Protein AF-A0A956AIB6-F1 (afdb_monomer_lite)

Foldseek 3Di:
DDDDDDDDDDDPPDDDDPPQLDPDRPPDPPLPDFADDDPVLLLLLLLLLLLLDDDPVQFDDPCLSVQLSRVLRSVLVPDDPVVSVVLSVLSVCLQCQCVVVVVDPHGSSPDDSPSSNVSLVCQCPDPDPVSVVSSPPSSCSSVVSSCSDVRSCVVVVNDCSVVVVLVVVQVVCVVVVHDDDPVSDPDDPPPPPPD

pLDDT: mean 79.38, std 19.27, range [35.59, 96.81]

Structure (mmCIF, N/CA/C/O backbone):
data_AF-A0A956AIB6-F1
#
_entry.id   AF-A0A956AIB6-F1
#
loop_
_atom_site.group_PDB
_atom_site.id
_atom_site.type_symbol
_atom_site.label_atom_id
_atom_site.label_alt_id
_atom_site.label_comp_id
_atom_site.label_asym_id
_atom_site.label_entity_id
_atom_site.label_seq_id
_atom_site.pdbx_PDB_ins_code
_atom_site.Cartn_x
_atom_site.Cartn_y
_atom_site.Cartn_z
_atom_site.occupancy
_atom_site.B_iso_or_equiv
_atom_site.auth_seq_id
_atom_site.auth_comp_id
_atom_site.auth_asym_id
_atom_site.auth_atom_id
_atom_site.pdbx_PDB_model_num
ATOM 1 N N . MET A 1 1 ? 15.543 -11.849 -46.789 1.00 35.59 1 MET A N 1
ATOM 2 C CA . MET A 1 1 ? 15.195 -13.229 -46.397 1.00 35.59 1 MET A CA 1
ATOM 3 C C . MET A 1 1 ? 16.164 -13.613 -45.302 1.00 35.59 1 MET A C 1
ATOM 5 O O . MET A 1 1 ? 17.308 -13.913 -45.606 1.00 35.59 1 MET A O 1
ATOM 9 N N . THR A 1 2 ? 15.755 -13.455 -44.048 1.00 39.91 2 THR A N 1
ATOM 10 C CA . THR A 1 2 ? 16.567 -13.814 -42.881 1.00 39.91 2 THR A CA 1
ATOM 11 C C . THR A 1 2 ? 15.885 -15.006 -42.239 1.00 39.91 2 THR A C 1
ATOM 13 O O . THR A 1 2 ? 14.704 -14.934 -41.905 1.00 39.91 2 THR A O 1
ATOM 16 N N . ASP A 1 3 ? 16.623 -16.105 -42.186 1.00 41.31 3 ASP A N 1
ATOM 17 C CA . ASP A 1 3 ? 16.206 -17.409 -41.693 1.00 41.31 3 ASP A CA 1
ATOM 18 C C . ASP A 1 3 ? 15.887 -17.291 -40.194 1.00 41.31 3 ASP A C 1
ATOM 20 O O . ASP A 1 3 ? 16.774 -17.045 -39.374 1.00 41.31 3 ASP A O 1
ATOM 24 N N . ALA A 1 4 ? 14.603 -17.344 -39.837 1.00 41.72 4 ALA A N 1
ATOM 25 C CA . ALA A 1 4 ? 14.167 -17.317 -38.449 1.00 41.72 4 ALA A CA 1
ATOM 26 C C . ALA A 1 4 ? 14.175 -18.754 -37.925 1.00 41.72 4 ALA A C 1
ATOM 28 O O . ALA A 1 4 ? 13.222 -19.503 -38.135 1.00 41.72 4 ALA A O 1
ATOM 29 N N . THR A 1 5 ? 15.263 -19.143 -37.261 1.00 39.41 5 THR A N 1
ATOM 30 C CA . THR A 1 5 ? 15.351 -20.429 -36.564 1.00 39.41 5 THR A CA 1
ATOM 31 C C . THR A 1 5 ? 14.163 -20.562 -35.598 1.00 39.41 5 THR A C 1
ATOM 33 O O . THR A 1 5 ? 14.005 -19.701 -34.726 1.00 39.41 5 THR A O 1
ATOM 36 N N . PRO A 1 6 ? 13.316 -21.603 -35.720 1.00 41.47 6 PRO A N 1
ATOM 37 C CA . PRO A 1 6 ? 12.210 -21.812 -34.797 1.00 41.47 6 PRO A CA 1
ATOM 38 C C . PRO A 1 6 ? 12.762 -22.042 -33.391 1.00 41.47 6 PRO A C 1
ATOM 40 O O . PRO A 1 6 ? 13.630 -22.893 -33.186 1.00 41.47 6 PRO A O 1
ATOM 43 N N . LEU A 1 7 ? 12.271 -21.271 -32.423 1.00 45.00 7 LEU A N 1
ATOM 44 C CA . LEU A 1 7 ? 12.659 -21.450 -31.029 1.00 45.00 7 LEU A CA 1
ATOM 45 C C . LEU A 1 7 ? 12.103 -22.778 -30.491 1.00 45.00 7 LEU A C 1
ATOM 47 O O . LEU A 1 7 ? 10.993 -23.173 -30.864 1.00 45.00 7 LEU A O 1
ATOM 51 N N . PRO A 1 8 ? 12.853 -23.469 -29.616 1.00 42.94 8 PRO A N 1
ATOM 52 C CA . PRO A 1 8 ? 12.412 -24.728 -29.035 1.00 42.94 8 PRO A CA 1
ATOM 53 C C . PRO A 1 8 ? 11.128 -24.554 -28.200 1.00 42.94 8 PRO A C 1
ATOM 55 O O . PRO A 1 8 ? 10.880 -23.470 -27.657 1.00 42.94 8 PRO A O 1
ATOM 58 N N . PRO A 1 9 ? 10.311 -25.617 -28.077 1.00 44.72 9 PRO A N 1
ATOM 59 C CA . PRO A 1 9 ? 9.091 -25.597 -27.282 1.00 44.72 9 PRO A CA 1
ATOM 60 C C . PRO A 1 9 ? 9.389 -25.338 -25.800 1.00 44.72 9 PRO A C 1
ATOM 62 O O . PRO A 1 9 ? 10.378 -25.812 -25.244 1.00 44.72 9 PRO A O 1
ATOM 65 N N . PHE A 1 10 ? 8.514 -24.554 -25.175 1.00 47.12 10 PHE A N 1
ATOM 66 C CA . PHE A 1 10 ? 8.616 -24.125 -23.784 1.00 47.12 10 PHE A CA 1
ATOM 67 C C . PHE A 1 10 ? 8.405 -25.295 -22.809 1.00 47.12 10 PHE A C 1
ATOM 69 O O . PHE A 1 10 ? 7.353 -25.931 -22.837 1.00 47.12 10 PHE A O 1
ATOM 76 N N . ASP A 1 11 ? 9.377 -25.530 -21.921 1.00 46.47 11 ASP A N 1
ATOM 77 C CA . ASP A 1 11 ? 9.253 -26.429 -20.769 1.00 46.47 11 ASP A CA 1
ATOM 78 C C . ASP A 1 11 ? 9.001 -25.600 -19.490 1.00 46.47 11 ASP A C 1
ATOM 80 O O . ASP A 1 11 ? 9.897 -24.872 -19.048 1.00 46.47 11 ASP A O 1
ATOM 84 N N . PRO A 1 12 ? 7.802 -25.676 -18.880 1.00 41.72 12 PRO A N 1
ATOM 85 C CA . PRO A 1 12 ? 7.465 -24.938 -17.660 1.00 41.72 12 PRO A CA 1
ATOM 86 C C . PRO A 1 12 ? 8.242 -25.400 -16.416 1.00 41.72 12 PRO A C 1
ATOM 88 O O . PRO A 1 12 ? 8.163 -24.745 -15.379 1.00 41.72 12 PRO A O 1
ATOM 91 N N . SER A 1 13 ? 8.974 -26.510 -16.511 1.00 42.09 13 SER A N 1
ATOM 92 C CA . SER A 1 13 ? 9.702 -27.153 -15.409 1.00 42.09 13 SER A CA 1
ATOM 93 C C . SER A 1 13 ? 11.185 -26.767 -15.369 1.00 42.09 13 SER A C 1
ATOM 95 O O . SER A 1 13 ? 11.887 -2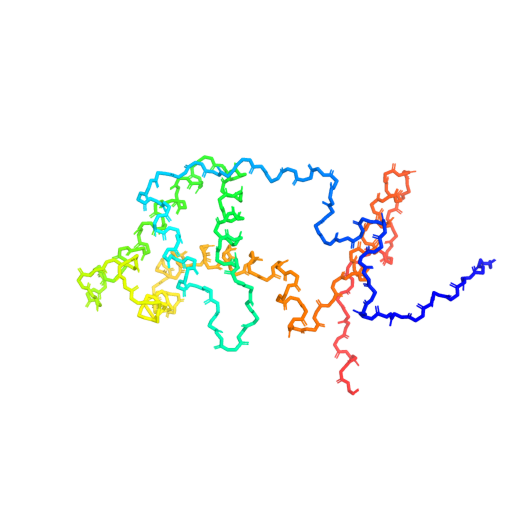7.116 -14.418 1.00 42.09 13 SER A O 1
ATOM 97 N N . ALA A 1 14 ? 11.681 -26.075 -16.400 1.00 40.19 14 ALA A N 1
ATOM 98 C CA . ALA A 1 14 ? 13.089 -25.726 -16.510 1.00 40.19 14 ALA A CA 1
ATOM 99 C C . ALA A 1 14 ? 13.467 -24.602 -15.519 1.00 40.19 14 ALA A C 1
ATOM 101 O O . ALA A 1 14 ? 12.742 -23.606 -15.410 1.00 40.19 14 ALA A O 1
ATOM 102 N N . PRO A 1 15 ? 14.604 -24.719 -14.803 1.00 43.28 15 PRO A N 1
ATOM 103 C CA . PRO A 1 15 ? 15.090 -23.656 -13.929 1.00 43.28 15 PRO A CA 1
ATOM 104 C C . PRO A 1 15 ? 15.367 -22.372 -14.735 1.00 43.28 15 PRO A C 1
ATOM 106 O O . PRO A 1 15 ? 15.668 -22.452 -15.929 1.00 43.28 15 PRO A O 1
ATOM 109 N N . PRO A 1 16 ? 15.270 -21.180 -14.114 1.00 50.44 16 PRO A N 1
ATOM 110 C CA . PRO A 1 16 ? 15.533 -19.920 -14.802 1.00 50.44 16 PRO A CA 1
ATOM 111 C C . PRO A 1 16 ? 16.941 -19.940 -15.410 1.00 50.44 16 PRO A C 1
ATOM 113 O O . PRO A 1 16 ? 17.929 -20.139 -14.704 1.00 50.44 16 PRO A O 1
ATOM 116 N N . GLY A 1 17 ? 17.011 -19.777 -16.733 1.00 46.00 17 GLY A N 1
ATOM 117 C CA . GLY A 1 17 ? 18.267 -19.755 -17.476 1.00 46.00 17 GLY A CA 1
ATOM 118 C C . GLY A 1 17 ? 19.175 -18.583 -17.071 1.00 46.00 17 GLY A C 1
ATOM 119 O O . GLY A 1 17 ? 18.703 -17.610 -16.473 1.00 46.00 17 GLY A O 1
ATOM 120 N N . PRO A 1 18 ? 20.475 -18.648 -17.413 1.00 40.69 18 PRO A N 1
ATOM 121 C CA . PRO A 1 18 ? 21.483 -17.627 -17.089 1.00 40.69 18 PRO A CA 1
ATOM 122 C C . PRO A 1 18 ? 21.210 -16.243 -17.714 1.00 40.69 18 PRO A C 1
ATOM 124 O O . PRO A 1 18 ? 21.914 -15.280 -17.429 1.00 40.69 18 PRO A O 1
ATOM 127 N N . ASP A 1 19 ? 20.176 -16.133 -18.542 1.00 47.53 19 ASP A N 1
ATOM 128 C CA . ASP A 1 19 ? 19.834 -14.999 -19.396 1.00 47.53 19 ASP A CA 1
ATOM 129 C C . ASP A 1 19 ? 19.295 -13.771 -18.634 1.00 47.53 19 ASP A C 1
ATOM 131 O O . ASP A 1 19 ? 19.003 -12.750 -19.252 1.00 47.53 19 ASP A O 1
ATOM 135 N N . GLY A 1 20 ? 19.082 -13.848 -17.313 1.00 44.25 20 GLY A N 1
ATOM 136 C CA . GLY A 1 20 ? 18.628 -12.703 -16.506 1.00 44.25 20 GLY A CA 1
ATOM 137 C C . GLY A 1 20 ? 17.224 -12.175 -16.844 1.00 44.25 20 GLY A C 1
ATOM 138 O O . GLY A 1 20 ? 16.799 -11.171 -16.286 1.00 44.25 20 GLY A O 1
ATOM 139 N N . LEU A 1 21 ? 16.467 -12.865 -17.707 1.00 47.28 21 LEU A N 1
ATOM 140 C CA . LEU A 1 21 ? 15.114 -12.514 -18.174 1.00 47.28 21 LEU A CA 1
ATOM 141 C C . LEU A 1 21 ? 14.008 -12.765 -17.123 1.00 47.28 21 LEU A C 1
ATOM 143 O O . LEU A 1 21 ? 12.855 -13.053 -17.468 1.00 47.28 21 LEU A O 1
ATOM 147 N N . GLY A 1 22 ? 14.350 -12.700 -15.837 1.00 51.22 22 GLY A N 1
ATOM 148 C CA . GLY A 1 22 ? 13.361 -12.572 -14.772 1.00 51.22 22 GLY A CA 1
ATOM 149 C C . GLY A 1 22 ? 12.720 -11.188 -14.848 1.00 51.22 22 GLY A C 1
ATOM 150 O O . GLY A 1 22 ? 13.381 -10.218 -15.206 1.00 51.22 22 GLY A O 1
ATOM 151 N N . ARG A 1 23 ? 11.431 -11.069 -14.506 1.00 52.53 23 ARG A N 1
ATOM 152 C CA . ARG A 1 23 ? 10.774 -9.755 -14.364 1.00 52.53 23 ARG A CA 1
ATOM 153 C C . ARG A 1 23 ? 11.511 -8.865 -13.354 1.00 52.53 23 ARG A C 1
ATOM 155 O O . ARG A 1 23 ? 11.521 -7.646 -13.498 1.00 52.53 23 ARG A O 1
ATOM 162 N N . HIS A 1 24 ? 12.156 -9.500 -12.381 1.00 53.78 24 HIS A N 1
ATOM 163 C CA . HIS A 1 24 ? 13.094 -8.905 -11.442 1.00 53.78 24 HIS A CA 1
ATOM 164 C C . HIS A 1 24 ? 14.515 -9.348 -11.823 1.00 53.78 24 HIS A C 1
ATOM 166 O O . HIS A 1 24 ? 14.973 -10.392 -11.353 1.00 53.78 24 HIS A O 1
ATOM 172 N N . PRO A 1 25 ? 15.194 -8.641 -12.738 1.00 47.19 25 PRO A N 1
ATOM 173 C CA . PRO A 1 25 ? 16.564 -8.983 -13.085 1.00 47.19 25 PRO A CA 1
ATOM 174 C C . PRO A 1 25 ? 17.488 -8.789 -11.866 1.00 47.19 25 PRO A C 1
ATOM 176 O O . PRO A 1 25 ? 17.313 -7.879 -11.056 1.00 47.19 25 PRO A O 1
ATOM 179 N N . ASN A 1 26 ? 18.473 -9.682 -11.708 1.00 49.12 26 ASN A N 1
ATOM 180 C CA . ASN A 1 26 ? 19.466 -9.649 -10.617 1.00 49.12 26 ASN A CA 1
ATOM 181 C C . ASN A 1 26 ? 20.520 -8.528 -10.794 1.00 49.12 26 ASN A C 1
ATOM 183 O O . ASN A 1 26 ? 21.547 -8.517 -10.118 1.00 49.12 26 ASN A O 1
ATOM 187 N N . ASP A 1 27 ? 20.303 -7.598 -11.721 1.00 41.53 27 ASP A N 1
ATOM 188 C CA . ASP A 1 27 ? 21.261 -6.632 -12.273 1.00 41.53 27 ASP A CA 1
ATOM 189 C C . ASP A 1 27 ? 21.346 -5.306 -11.494 1.00 41.53 27 ASP A C 1
ATOM 191 O O . ASP A 1 27 ? 21.751 -4.275 -12.028 1.00 41.53 27 ASP A O 1
ATOM 195 N N . GLY A 1 28 ? 21.051 -5.325 -10.192 1.00 41.16 28 GLY A N 1
ATOM 196 C CA . GLY A 1 28 ? 21.342 -4.181 -9.325 1.00 41.16 28 GLY A CA 1
ATOM 197 C C . GLY A 1 28 ? 20.224 -3.148 -9.214 1.00 41.16 28 GLY A C 1
ATOM 198 O O . GLY A 1 28 ? 20.490 -2.021 -8.793 1.00 41.16 28 GLY A O 1
ATOM 199 N N . TRP A 1 29 ? 18.963 -3.539 -9.434 1.00 41.88 29 TRP A N 1
ATOM 200 C CA . TRP A 1 29 ? 17.850 -2.945 -8.683 1.00 41.88 29 TRP A CA 1
ATOM 201 C C . TRP A 1 29 ? 18.016 -3.286 -7.192 1.00 41.88 29 TRP A C 1
ATOM 203 O O . TRP A 1 29 ? 17.258 -4.058 -6.609 1.00 41.88 29 TRP A O 1
ATOM 213 N N . GLN A 1 30 ? 19.041 -2.714 -6.553 1.00 44.50 30 GLN A N 1
ATOM 214 C CA . GLN A 1 30 ? 19.016 -2.472 -5.122 1.00 44.50 30 GLN A CA 1
ATOM 215 C C . GLN A 1 30 ? 17.755 -1.647 -4.903 1.00 44.50 30 GLN A C 1
ATOM 217 O O . GLN A 1 30 ? 17.711 -0.477 -5.282 1.00 44.50 30 GLN A O 1
ATOM 222 N N . LEU A 1 31 ? 16.695 -2.297 -4.412 1.00 53.19 31 LEU A N 1
ATOM 223 C CA . LEU A 1 31 ? 15.473 -1.636 -3.979 1.00 53.19 31 LEU A CA 1
ATOM 224 C C . LEU A 1 31 ? 15.913 -0.390 -3.218 1.00 53.19 31 LEU A C 1
ATOM 226 O O . LEU A 1 31 ? 16.643 -0.517 -2.231 1.00 53.19 31 LEU A O 1
ATOM 230 N N . ALA A 1 32 ? 15.561 0.796 -3.725 1.00 63.59 32 ALA A N 1
ATOM 231 C CA . ALA A 1 32 ? 15.892 2.028 -3.029 1.00 63.59 32 ALA A CA 1
ATOM 232 C C . ALA A 1 32 ? 15.505 1.890 -1.564 1.00 63.59 32 ALA A C 1
ATOM 234 O O . ALA A 1 32 ? 14.509 1.238 -1.245 1.00 63.59 32 ALA A O 1
ATOM 235 N N . GLU A 1 33 ? 16.316 2.484 -0.692 1.00 81.19 33 GLU A N 1
ATOM 236 C CA . GLU A 1 33 ? 16.124 2.372 0.745 1.00 81.19 33 GLU A CA 1
ATOM 237 C C . GLU A 1 33 ? 14.647 2.600 1.099 1.00 81.19 33 GLU A C 1
ATOM 239 O O . GLU A 1 33 ? 14.071 3.625 0.708 1.00 81.19 33 GLU A O 1
ATOM 244 N N . PRO A 1 34 ? 13.997 1.644 1.787 1.00 87.25 34 PRO A N 1
ATOM 245 C CA . PRO A 1 34 ? 12.591 1.775 2.117 1.00 87.25 34 PRO A CA 1
ATOM 246 C C . PRO A 1 34 ? 12.357 3.064 2.897 1.00 87.25 34 PRO A C 1
ATOM 248 O O . PRO A 1 34 ? 13.071 3.330 3.868 1.00 87.25 34 PRO A O 1
ATOM 251 N N . TYR A 1 35 ? 11.314 3.819 2.539 1.00 89.94 35 TYR A N 1
ATOM 252 C CA . TYR A 1 35 ? 10.982 5.052 3.246 1.00 89.94 35 TYR A CA 1
ATOM 253 C C . TYR A 1 35 ? 10.939 4.802 4.767 1.00 89.94 35 TYR A C 1
ATOM 255 O O . TYR A 1 35 ? 10.303 3.830 5.221 1.00 89.94 35 TYR A O 1
ATOM 263 N N . PRO A 1 36 ? 11.630 5.629 5.574 1.00 92.44 36 PRO A N 1
ATOM 264 C CA . PRO A 1 36 ? 11.732 5.406 7.005 1.00 92.44 36 PRO A CA 1
ATOM 265 C C . PRO A 1 36 ? 10.379 5.675 7.667 1.00 92.44 36 PRO A C 1
ATOM 267 O O . PRO A 1 36 ? 9.862 6.794 7.664 1.00 92.44 36 PRO A O 1
ATOM 270 N N . LEU A 1 37 ? 9.797 4.633 8.260 1.00 92.94 37 LEU A N 1
ATOM 271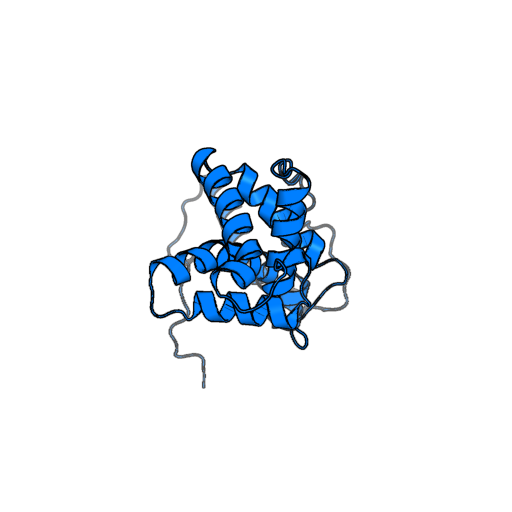 C CA . LEU A 1 37 ? 8.561 4.720 9.029 1.00 92.94 37 LEU A CA 1
ATOM 272 C C . LEU A 1 37 ? 8.857 4.479 10.508 1.00 92.94 37 LEU A C 1
ATOM 274 O O . LEU A 1 37 ? 9.527 3.518 10.874 1.00 92.94 37 LEU A O 1
ATOM 278 N N . GLY A 1 38 ? 8.313 5.334 11.375 1.00 94.62 38 GLY A N 1
ATOM 279 C CA . GLY A 1 38 ? 8.295 5.062 12.811 1.00 94.62 38 GLY A CA 1
ATOM 280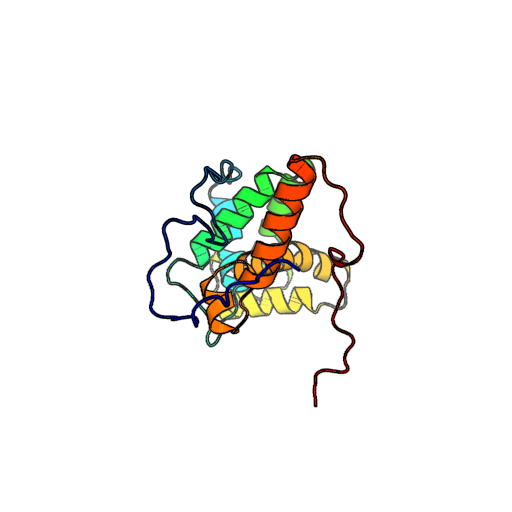 C C . GLY A 1 38 ? 7.376 3.881 13.144 1.00 94.62 38 GLY A C 1
ATOM 281 O O . GLY A 1 38 ? 6.437 3.589 12.401 1.00 94.62 38 GLY A O 1
ATOM 282 N N . GLY A 1 39 ? 7.587 3.244 14.300 1.00 95.62 39 GLY A N 1
ATOM 283 C CA . GLY A 1 39 ? 6.831 2.056 14.727 1.00 95.62 39 GLY A CA 1
ATOM 284 C C . GLY A 1 39 ? 5.298 2.163 14.608 1.00 95.62 39 GLY A C 1
ATOM 285 O O . GLY A 1 39 ? 4.669 1.230 14.111 1.00 95.62 39 GLY A O 1
ATOM 286 N N . PRO A 1 40 ? 4.651 3.283 14.997 1.00 95.44 40 PRO A N 1
ATOM 287 C CA . PRO A 1 40 ? 3.212 3.456 14.795 1.00 95.44 40 PRO A CA 1
ATOM 288 C C . PRO A 1 40 ? 2.784 3.443 13.322 1.00 95.44 40 PRO A C 1
ATOM 290 O O . PRO A 1 40 ? 1.767 2.833 12.999 1.00 95.44 40 PRO A O 1
ATOM 293 N N . SER A 1 41 ? 3.545 4.095 12.440 1.00 96.19 41 SER A N 1
ATOM 294 C CA . SER A 1 41 ? 3.248 4.155 11.003 1.00 96.19 41 SER A CA 1
ATOM 295 C C . SER A 1 41 ? 3.483 2.813 10.321 1.00 96.19 41 SER A C 1
ATOM 297 O O . SER A 1 41 ? 2.683 2.432 9.475 1.00 96.19 41 SER A O 1
ATOM 299 N N . GLN A 1 42 ? 4.519 2.073 10.731 1.00 96.25 42 GLN A N 1
ATOM 300 C CA . GLN A 1 42 ? 4.757 0.708 10.257 1.00 96.25 42 GLN A CA 1
ATOM 301 C C . GLN A 1 42 ? 3.569 -0.198 10.607 1.00 96.25 42 GLN A C 1
ATOM 303 O O . GLN A 1 42 ? 2.979 -0.808 9.726 1.00 96.25 42 GLN A O 1
ATOM 308 N N . ARG A 1 43 ? 3.106 -0.174 11.866 1.00 96.12 43 ARG A N 1
ATOM 309 C CA . ARG A 1 43 ? 1.918 -0.943 12.285 1.00 96.12 43 ARG A CA 1
ATOM 310 C C . ARG A 1 43 ? 0.650 -0.556 11.527 1.00 96.12 43 ARG A C 1
ATOM 312 O O . ARG A 1 43 ? -0.195 -1.414 11.284 1.00 96.12 43 ARG A O 1
ATOM 319 N N . ALA A 1 44 ? 0.479 0.728 11.210 1.00 96.25 44 ALA A N 1
ATOM 320 C CA . ALA A 1 44 ? -0.643 1.184 10.398 1.00 96.25 44 ALA A CA 1
ATOM 321 C C . ALA A 1 44 ? -0.532 0.631 8.970 1.00 96.25 44 ALA A C 1
ATOM 323 O O . ALA A 1 44 ? -1.497 0.057 8.479 1.00 96.25 44 ALA A O 1
ATOM 324 N N . LEU A 1 45 ? 0.644 0.730 8.343 1.00 96.81 45 LEU A N 1
ATOM 325 C CA . LEU A 1 45 ? 0.906 0.156 7.024 1.00 96.81 45 LEU A CA 1
ATOM 326 C C . LEU A 1 45 ? 0.597 -1.345 6.998 1.00 96.81 45 LEU A C 1
ATOM 328 O O . LEU A 1 45 ? -0.216 -1.774 6.184 1.00 96.81 45 LEU A O 1
ATOM 332 N N . ASP A 1 46 ? 1.171 -2.118 7.919 1.00 96.38 46 ASP A N 1
ATOM 333 C CA . ASP A 1 46 ? 1.008 -3.573 7.966 1.00 96.38 46 ASP A CA 1
ATOM 334 C C . ASP A 1 46 ? -0.467 -3.970 8.101 1.00 96.38 46 ASP A C 1
ATOM 336 O O . ASP A 1 46 ? -0.933 -4.905 7.447 1.00 96.38 46 ASP A O 1
ATOM 340 N N . ALA A 1 47 ? -1.223 -3.230 8.917 1.00 95.56 47 ALA A N 1
ATOM 341 C CA . ALA A 1 47 ? -2.652 -3.441 9.104 1.00 95.56 47 ALA A CA 1
ATOM 342 C C . ALA A 1 47 ? -3.459 -3.166 7.832 1.00 95.56 47 ALA A C 1
ATOM 344 O O . ALA A 1 47 ? -4.349 -3.946 7.492 1.00 95.56 47 ALA A O 1
ATOM 345 N N . ILE A 1 48 ? -3.147 -2.070 7.134 1.00 96.56 48 ILE A N 1
ATOM 346 C CA . ILE A 1 48 ? -3.821 -1.695 5.888 1.00 96.56 48 ILE A CA 1
ATOM 347 C C . ILE A 1 48 ? -3.478 -2.684 4.772 1.00 96.56 48 ILE A C 1
ATOM 349 O O . ILE A 1 48 ? -4.393 -3.167 4.111 1.00 96.56 48 ILE A O 1
ATOM 353 N N . VAL A 1 49 ? -2.206 -3.065 4.616 1.00 96.62 49 VAL A N 1
ATOM 354 C CA . VAL A 1 49 ? -1.778 -4.093 3.651 1.00 96.62 49 VAL A CA 1
ATOM 355 C C . VAL A 1 49 ? -2.506 -5.407 3.926 1.00 96.62 49 VAL A C 1
ATOM 357 O O . VAL A 1 49 ? -3.148 -5.950 3.034 1.00 96.62 49 VAL A O 1
ATOM 360 N N . ARG A 1 50 ? -2.505 -5.882 5.178 1.00 95.38 50 ARG A N 1
ATOM 361 C CA . ARG A 1 50 ? -3.201 -7.117 5.577 1.00 95.38 50 ARG A CA 1
ATOM 362 C C . ARG A 1 50 ? -4.690 -7.089 5.232 1.00 95.38 50 ARG A C 1
ATOM 364 O O . ARG A 1 50 ? -5.237 -8.104 4.805 1.00 95.38 50 ARG A O 1
ATOM 371 N N . ALA A 1 51 ? -5.344 -5.953 5.455 1.00 95.25 51 ALA A N 1
ATOM 372 C CA . ALA A 1 51 ? -6.772 -5.786 5.211 1.00 95.25 51 ALA A CA 1
ATOM 373 C C . ALA A 1 51 ? -7.119 -5.645 3.717 1.00 95.25 51 ALA A C 1
ATOM 375 O O . ALA A 1 51 ? -8.213 -6.031 3.316 1.00 95.25 51 ALA A O 1
ATOM 376 N N . MET A 1 52 ? -6.206 -5.106 2.903 1.00 95.25 52 MET A N 1
ATOM 377 C CA . MET A 1 52 ? -6.404 -4.893 1.464 1.00 95.25 52 MET A CA 1
ATOM 378 C C . MET A 1 52 ? -5.931 -6.062 0.594 1.00 95.25 52 MET A C 1
ATOM 380 O O . MET A 1 52 ? -6.380 -6.178 -0.545 1.00 95.25 52 MET A O 1
ATOM 384 N N . LEU A 1 53 ? -5.040 -6.918 1.103 1.00 93.62 53 LEU A N 1
ATOM 385 C CA . LEU A 1 53 ? -4.600 -8.110 0.384 1.00 93.62 53 LEU A CA 1
ATOM 386 C C . LEU A 1 53 ? -5.784 -9.048 0.115 1.00 93.62 53 LEU A C 1
ATOM 388 O O . LEU A 1 53 ? -6.531 -9.349 1.057 1.00 93.62 53 LEU A O 1
ATOM 392 N N . PRO A 1 54 ? -5.950 -9.548 -1.123 1.00 90.25 54 PRO A N 1
ATOM 393 C CA . PRO A 1 54 ? -7.026 -10.475 -1.454 1.00 90.25 54 PRO A CA 1
ATOM 394 C C . PRO A 1 54 ? -6.978 -11.748 -0.592 1.00 90.25 54 PRO A C 1
ATOM 396 O O . PRO A 1 54 ? -5.901 -12.324 -0.425 1.00 90.25 54 PRO A O 1
ATOM 399 N N . PRO A 1 55 ? -8.105 -12.203 -0.009 1.00 89.12 55 PRO A N 1
ATOM 400 C CA . PRO A 1 55 ? -8.144 -13.468 0.726 1.00 89.12 55 PRO A CA 1
ATOM 401 C C . PRO A 1 55 ? -7.938 -14.668 -0.210 1.00 89.12 55 PRO A C 1
ATOM 403 O O . PRO A 1 55 ? -8.168 -14.545 -1.416 1.00 89.12 55 PRO A O 1
ATOM 406 N N . PRO A 1 56 ? -7.609 -15.854 0.336 1.00 85.69 56 PRO A N 1
ATOM 407 C CA . PRO A 1 56 ? -7.827 -17.111 -0.375 1.00 85.69 56 PRO A CA 1
ATOM 408 C C . PRO A 1 56 ? -9.250 -17.138 -0.967 1.00 85.69 56 PRO A C 1
ATOM 410 O O . PRO A 1 56 ? -10.183 -16.690 -0.294 1.00 85.69 56 PRO A O 1
ATOM 413 N N . PRO A 1 57 ? -9.445 -17.603 -2.213 1.00 87.50 57 PRO A N 1
ATOM 414 C CA . PRO A 1 57 ? -8.555 -18.444 -3.021 1.00 87.50 57 PRO A CA 1
ATOM 415 C C . PRO A 1 57 ? -7.515 -17.690 -3.871 1.00 87.50 57 PRO A C 1
ATOM 417 O O . PRO A 1 57 ? -6.872 -18.307 -4.717 1.00 87.50 57 PRO A O 1
ATOM 420 N N . ALA A 1 58 ? -7.349 -16.374 -3.695 1.00 88.06 58 ALA A N 1
ATOM 421 C CA . ALA A 1 58 ? -6.357 -15.624 -4.461 1.00 88.06 58 ALA A CA 1
ATOM 422 C C . ALA A 1 58 ? -4.924 -16.154 -4.213 1.00 88.06 58 ALA A C 1
ATOM 424 O O . ALA A 1 58 ? -4.624 -16.556 -3.083 1.00 88.06 58 ALA A O 1
ATOM 425 N N . PRO A 1 59 ? -4.028 -16.141 -5.224 1.00 87.75 59 PRO A N 1
ATOM 426 C CA . PRO A 1 59 ? -2.659 -16.630 -5.071 1.00 87.75 59 PRO A CA 1
ATOM 427 C C . PRO A 1 59 ? -1.914 -15.888 -3.959 1.00 87.75 59 PRO A C 1
ATOM 429 O O . PRO A 1 59 ? -1.935 -14.654 -3.910 1.00 87.75 59 PRO A O 1
ATOM 432 N N . GLN A 1 60 ? -1.244 -16.624 -3.073 1.00 86.00 60 GLN A N 1
ATOM 433 C CA . GLN A 1 60 ? -0.438 -16.050 -1.997 1.00 86.00 60 GLN A CA 1
ATOM 434 C C . GLN A 1 60 ? 0.873 -16.813 -1.808 1.00 86.00 60 GLN A C 1
ATOM 436 O O . GLN A 1 60 ? 0.901 -18.040 -1.863 1.00 86.00 60 GLN A O 1
ATOM 441 N N . ALA A 1 61 ? 1.935 -16.060 -1.533 1.00 86.81 61 ALA A N 1
ATOM 442 C CA . ALA A 1 61 ? 3.201 -16.566 -1.018 1.00 86.81 61 ALA A CA 1
ATOM 443 C C . ALA A 1 61 ? 3.276 -16.325 0.506 1.00 86.81 61 ALA A C 1
ATOM 445 O O . ALA A 1 61 ? 2.643 -15.381 0.993 1.00 86.81 61 ALA A O 1
ATOM 446 N N . PRO A 1 62 ? 4.047 -17.119 1.274 1.00 86.19 62 PRO A N 1
ATOM 447 C CA . PRO A 1 62 ? 4.178 -16.942 2.725 1.00 86.19 62 PRO A CA 1
ATOM 448 C C . PRO A 1 62 ? 4.666 -15.546 3.150 1.00 86.19 62 PRO A C 1
ATOM 450 O O . PRO A 1 62 ? 4.273 -15.047 4.201 1.00 86.19 62 PRO A O 1
ATOM 453 N N . ASP A 1 63 ? 5.485 -14.904 2.319 1.00 88.75 63 ASP A N 1
ATOM 454 C CA . ASP A 1 63 ? 6.102 -13.589 2.528 1.00 88.75 63 ASP A CA 1
ATOM 455 C C . ASP A 1 63 ? 5.414 -12.459 1.734 1.00 88.75 63 ASP A C 1
ATOM 457 O O . ASP A 1 63 ? 5.875 -11.316 1.733 1.00 88.75 63 ASP A O 1
ATOM 461 N N . MET A 1 64 ? 4.279 -12.748 1.082 1.00 90.31 64 MET A N 1
ATOM 462 C CA . MET A 1 64 ? 3.540 -11.810 0.224 1.00 90.31 64 MET A CA 1
ATOM 463 C C . MET A 1 64 ? 3.241 -10.484 0.933 1.00 90.31 64 MET A C 1
ATOM 465 O O . MET A 1 64 ? 3.388 -9.406 0.360 1.00 90.31 64 MET A O 1
ATOM 469 N N . HIS A 1 65 ? 2.831 -10.558 2.201 1.00 92.88 65 HIS A N 1
ATOM 470 C CA . HIS A 1 65 ? 2.535 -9.378 3.012 1.00 92.88 65 HIS A CA 1
ATOM 471 C C . HIS A 1 65 ? 3.764 -8.487 3.209 1.00 92.88 65 HIS A C 1
ATOM 473 O O . HIS A 1 65 ? 3.681 -7.280 2.977 1.00 92.88 65 HIS A O 1
ATOM 479 N N . GLU A 1 66 ? 4.904 -9.079 3.563 1.00 91.81 66 GLU A N 1
ATOM 480 C CA . GLU A 1 66 ? 6.152 -8.357 3.805 1.00 91.81 66 GLU A CA 1
ATOM 481 C C . GLU A 1 66 ? 6.715 -7.757 2.512 1.00 91.81 66 GLU A C 1
ATOM 483 O O . GLU A 1 66 ? 7.135 -6.596 2.500 1.00 91.81 66 GLU A O 1
ATOM 488 N N . ARG A 1 67 ? 6.649 -8.500 1.401 1.00 89.94 67 ARG A N 1
ATOM 489 C CA . ARG A 1 67 ? 7.057 -8.026 0.069 1.00 89.94 67 ARG A CA 1
ATOM 490 C C . ARG A 1 67 ? 6.235 -6.824 -0.374 1.00 89.94 67 ARG A C 1
ATOM 492 O O . ARG A 1 67 ? 6.801 -5.799 -0.757 1.00 89.94 67 ARG A O 1
ATOM 499 N N . VAL A 1 68 ? 4.911 -6.906 -0.251 1.00 93.06 68 VAL A N 1
ATOM 500 C CA . VAL A 1 68 ? 4.002 -5.803 -0.588 1.00 93.06 68 VAL A CA 1
ATOM 501 C C . VAL A 1 68 ? 4.239 -4.596 0.321 1.00 93.06 68 VAL A C 1
ATOM 503 O O . VAL A 1 68 ? 4.375 -3.477 -0.173 1.00 93.06 68 VAL A O 1
ATOM 506 N N . ALA A 1 69 ? 4.358 -4.793 1.638 1.00 94.25 69 ALA A N 1
ATOM 507 C CA . ALA A 1 69 ? 4.634 -3.703 2.575 1.00 94.25 69 ALA A CA 1
ATOM 508 C C . ALA A 1 69 ? 5.986 -3.025 2.293 1.00 94.25 69 ALA A C 1
ATOM 510 O O . ALA A 1 69 ? 6.087 -1.795 2.323 1.00 94.25 69 ALA A O 1
ATOM 511 N N . THR A 1 70 ? 7.015 -3.809 1.969 1.00 92.31 70 THR A N 1
ATOM 512 C CA . THR A 1 70 ? 8.338 -3.300 1.591 1.00 92.31 70 THR A CA 1
ATOM 513 C C . THR A 1 70 ? 8.258 -2.498 0.304 1.00 92.31 70 THR A C 1
ATOM 515 O O . THR A 1 70 ? 8.713 -1.357 0.277 1.00 92.31 70 THR A O 1
ATOM 518 N N . HIS A 1 71 ? 7.609 -3.028 -0.734 1.00 91.06 71 HIS A N 1
ATOM 519 C CA . HIS A 1 71 ? 7.471 -2.324 -2.003 1.00 91.06 71 HIS A CA 1
ATOM 520 C C . HIS A 1 71 ? 6.707 -1.007 -1.833 1.00 91.06 71 HIS A C 1
ATOM 522 O O . HIS A 1 71 ? 7.153 0.018 -2.337 1.00 91.06 71 HIS A O 1
ATOM 528 N N . VAL A 1 72 ? 5.627 -0.982 -1.041 1.00 92.88 72 VAL A N 1
ATOM 529 C CA . VAL A 1 72 ? 4.920 0.264 -0.700 1.00 92.88 72 VAL A CA 1
ATOM 530 C C . VAL A 1 72 ? 5.885 1.291 -0.100 1.00 92.88 72 VAL A C 1
ATOM 532 O O . VAL A 1 72 ? 5.887 2.447 -0.521 1.00 92.88 72 VAL A O 1
ATOM 535 N N . ARG A 1 73 ? 6.742 0.892 0.848 1.00 93.88 73 ARG A N 1
ATOM 536 C CA . ARG A 1 73 ? 7.740 1.796 1.450 1.00 93.88 73 ARG A CA 1
ATOM 537 C C . ARG A 1 73 ? 8.773 2.281 0.441 1.00 93.88 73 ARG A C 1
ATOM 539 O O . ARG A 1 73 ? 9.144 3.451 0.490 1.00 93.88 73 ARG A O 1
ATOM 546 N N . VAL A 1 74 ? 9.222 1.417 -0.461 1.00 91.06 74 VAL A N 1
ATOM 547 C CA . VAL A 1 74 ? 10.122 1.801 -1.555 1.00 91.06 74 VAL A CA 1
ATOM 548 C C . VAL A 1 74 ? 9.430 2.822 -2.462 1.00 91.06 74 VAL A C 1
ATOM 550 O O . VAL A 1 74 ? 9.994 3.876 -2.732 1.00 91.06 74 VAL A O 1
ATOM 553 N N . SER A 1 75 ? 8.169 2.605 -2.847 1.00 90.31 75 SER A N 1
ATOM 554 C CA . SER A 1 75 ? 7.410 3.570 -3.652 1.00 90.31 75 SER A CA 1
ATOM 555 C C . SER A 1 75 ? 7.275 4.930 -2.961 1.00 90.31 75 SER A C 1
ATOM 557 O O . SER A 1 75 ? 7.403 5.963 -3.615 1.00 90.31 75 SER A O 1
ATOM 559 N N . LEU A 1 76 ? 7.066 4.956 -1.637 1.00 91.69 76 LEU A N 1
ATOM 560 C CA . LEU A 1 76 ? 6.999 6.208 -0.873 1.00 91.69 76 LEU A CA 1
ATOM 561 C C . LEU A 1 76 ? 8.303 7.007 -0.915 1.00 91.69 76 LEU A C 1
ATOM 563 O O . LEU A 1 76 ? 8.243 8.236 -0.895 1.00 91.69 76 LEU A O 1
ATOM 567 N N . GLN A 1 77 ? 9.455 6.338 -1.000 1.00 90.38 77 GLN A N 1
ATOM 568 C CA . GLN A 1 77 ? 10.764 6.990 -1.079 1.00 90.38 77 GLN A CA 1
ATOM 569 C C . GLN A 1 77 ? 10.907 7.851 -2.340 1.00 90.38 77 GLN A C 1
ATOM 571 O O . GLN A 1 77 ? 11.575 8.883 -2.313 1.00 90.38 77 GLN A O 1
ATOM 576 N N . TYR A 1 78 ? 10.236 7.461 -3.424 1.00 88.25 78 TYR A N 1
ATOM 577 C CA . TYR A 1 78 ? 10.257 8.180 -4.697 1.00 88.25 78 TYR A CA 1
ATOM 578 C C . TYR A 1 78 ? 9.190 9.273 -4.814 1.00 88.25 78 TYR A C 1
ATOM 580 O O . TYR A 1 78 ? 9.198 10.043 -5.775 1.00 88.25 78 TYR A O 1
ATOM 588 N N . LEU A 1 79 ? 8.266 9.376 -3.855 1.00 89.19 79 LEU A N 1
ATOM 589 C CA . LEU A 1 79 ? 7.262 10.433 -3.870 1.00 89.19 79 LEU A CA 1
ATOM 590 C C . LEU A 1 79 ? 7.847 11.771 -3.391 1.00 89.19 79 LEU A C 1
ATOM 592 O O . LEU A 1 79 ? 8.710 11.807 -2.509 1.00 89.19 79 LEU A O 1
ATOM 596 N N . PRO A 1 80 ? 7.314 12.911 -3.874 1.00 94.38 80 PRO A N 1
ATOM 597 C CA . PRO A 1 80 ? 7.601 14.205 -3.271 1.00 94.38 80 PRO A CA 1
ATOM 598 C C . PRO A 1 80 ? 7.334 14.176 -1.761 1.00 94.38 80 PRO A C 1
ATOM 600 O O . PRO A 1 80 ? 6.335 13.617 -1.307 1.00 94.38 80 PRO A O 1
ATOM 603 N N . ARG A 1 81 ? 8.199 14.825 -0.970 1.00 92.94 81 ARG A N 1
ATOM 604 C CA . ARG A 1 81 ? 8.185 14.757 0.508 1.00 92.94 81 ARG A CA 1
ATOM 605 C C . ARG A 1 81 ? 6.807 15.018 1.129 1.00 92.94 81 ARG A C 1
ATOM 607 O O . ARG A 1 81 ? 6.432 14.368 2.101 1.00 92.94 81 ARG A O 1
ATOM 614 N N . TRP A 1 82 ? 6.055 15.972 0.582 1.00 95.50 82 TRP A N 1
ATOM 615 C CA . TRP A 1 82 ? 4.708 16.298 1.059 1.00 95.50 82 TRP A CA 1
ATOM 616 C C . TRP A 1 82 ? 3.685 15.220 0.717 1.00 95.50 82 TRP A C 1
ATOM 618 O O . TRP A 1 82 ? 2.856 14.889 1.561 1.00 95.50 82 TRP A O 1
ATOM 628 N N . THR A 1 83 ? 3.790 14.619 -0.465 1.00 93.81 83 THR A N 1
ATOM 629 C CA . THR A 1 83 ? 2.958 13.488 -0.879 1.00 93.81 83 THR A CA 1
ATOM 630 C C . THR A 1 83 ? 3.235 12.264 -0.009 1.00 93.81 83 THR A C 1
ATOM 632 O O . THR A 1 83 ? 2.293 11.662 0.497 1.00 93.81 83 THR A O 1
ATOM 635 N N . ALA A 1 84 ? 4.508 11.942 0.255 1.00 93.56 84 ALA A N 1
ATOM 636 C CA . ALA A 1 84 ? 4.887 10.847 1.151 1.00 93.56 84 ALA A CA 1
ATOM 637 C C . ALA A 1 84 ? 4.336 11.056 2.573 1.00 93.56 84 ALA A C 1
ATOM 639 O O . ALA A 1 84 ? 3.703 10.166 3.141 1.00 93.56 84 ALA A O 1
ATOM 640 N N . ARG A 1 85 ? 4.491 12.263 3.139 1.00 95.25 85 ARG A N 1
ATOM 641 C CA . ARG A 1 85 ? 3.908 12.608 4.449 1.00 95.25 85 ARG A CA 1
ATOM 642 C C . ARG A 1 85 ? 2.384 12.519 4.447 1.00 95.25 85 ARG A C 1
ATOM 644 O O . ARG A 1 85 ? 1.817 11.957 5.379 1.00 95.25 85 ARG A O 1
ATOM 651 N N . GLY A 1 86 ? 1.732 13.033 3.405 1.00 95.50 86 GLY A N 1
ATOM 652 C CA . GLY A 1 86 ? 0.284 12.939 3.231 1.00 95.50 86 GLY A CA 1
ATOM 653 C C . GLY A 1 86 ? -0.196 11.490 3.178 1.00 95.50 86 GLY A C 1
ATOM 654 O O . GLY A 1 86 ? -1.180 11.146 3.828 1.00 95.50 86 GLY A O 1
ATOM 655 N N . PHE A 1 87 ? 0.546 10.613 2.501 1.00 95.25 87 PHE A N 1
ATOM 656 C CA . PHE A 1 87 ? 0.261 9.182 2.478 1.00 95.25 87 PHE A CA 1
ATOM 657 C C . PHE A 1 87 ? 0.399 8.542 3.866 1.00 95.25 87 PHE A C 1
ATOM 659 O O . PHE A 1 87 ? -0.451 7.755 4.272 1.00 95.25 87 PHE A O 1
ATOM 666 N N . VAL A 1 88 ? 1.422 8.904 4.645 1.00 95.81 88 VAL A N 1
ATOM 667 C CA . VAL A 1 88 ? 1.559 8.403 6.025 1.00 95.81 88 VAL A CA 1
ATOM 668 C C . VAL A 1 88 ? 0.388 8.857 6.900 1.00 95.81 88 VAL A C 1
ATOM 670 O O . VAL A 1 88 ? -0.163 8.050 7.648 1.00 95.81 88 VAL A O 1
ATOM 673 N N . VAL A 1 89 ? -0.041 10.118 6.788 1.00 96.19 89 VAL A N 1
ATOM 674 C CA . VAL A 1 89 ? -1.253 10.611 7.472 1.00 96.19 89 VAL A CA 1
ATOM 675 C C . VAL A 1 89 ? -2.474 9.799 7.043 1.00 96.19 89 VAL A C 1
ATOM 677 O O . VAL A 1 89 ? -3.276 9.395 7.884 1.00 96.19 89 VAL A O 1
ATOM 680 N N . LEU A 1 90 ? -2.583 9.494 5.751 1.00 95.56 90 LEU A N 1
ATOM 681 C CA . LEU A 1 90 ? -3.676 8.707 5.204 1.00 95.56 90 LEU A CA 1
ATOM 682 C C . LEU A 1 90 ? -3.740 7.289 5.790 1.00 95.56 90 LEU A C 1
ATOM 684 O O . LEU A 1 90 ? -4.821 6.829 6.157 1.00 95.56 90 LEU A O 1
ATOM 688 N N . LEU A 1 91 ? -2.591 6.625 5.952 1.00 95.94 91 LEU A N 1
ATOM 689 C CA . LEU A 1 91 ? -2.513 5.322 6.618 1.00 95.94 91 LEU A CA 1
ATOM 690 C C . LEU A 1 91 ? -3.051 5.384 8.051 1.00 95.94 91 LEU A C 1
ATOM 692 O O . LEU A 1 91 ? -3.785 4.490 8.471 1.00 95.94 91 LEU A O 1
ATOM 696 N N . HIS A 1 92 ? -2.734 6.446 8.797 1.00 96.75 92 HIS A N 1
ATOM 697 C CA . HIS A 1 92 ? -3.257 6.634 10.154 1.00 96.75 92 HIS A CA 1
ATOM 698 C C . HIS A 1 92 ? -4.763 6.888 10.164 1.00 96.75 92 HIS A C 1
ATOM 700 O O . HIS A 1 92 ? -5.473 6.262 10.950 1.00 96.75 92 HIS A O 1
ATOM 706 N N . LEU A 1 93 ? -5.268 7.731 9.259 1.00 95.94 93 LEU A N 1
ATOM 707 C CA . LEU A 1 93 ? -6.706 7.993 9.129 1.00 95.94 93 LEU A CA 1
ATOM 708 C C . LEU A 1 93 ? -7.495 6.715 8.820 1.00 95.94 93 LEU A C 1
ATOM 710 O O . LEU A 1 93 ? -8.546 6.479 9.424 1.00 95.94 93 LEU A O 1
ATOM 714 N N . LEU A 1 94 ? -6.972 5.871 7.926 1.00 95.38 94 LEU A N 1
ATOM 715 C CA . LEU A 1 94 ? -7.563 4.571 7.620 1.00 95.38 94 LEU A CA 1
ATOM 716 C C . LEU A 1 94 ? -7.441 3.596 8.792 1.00 95.38 94 LEU A C 1
ATOM 718 O O . LEU A 1 94 ? -8.410 2.914 9.115 1.00 95.38 94 LEU A O 1
ATOM 722 N N . ASN A 1 95 ? -6.301 3.552 9.481 1.00 96.38 95 ASN A N 1
ATOM 723 C CA . ASN A 1 95 ? -6.129 2.702 10.657 1.00 96.38 95 ASN A CA 1
ATOM 724 C C . ASN A 1 95 ? -7.088 3.091 11.799 1.00 96.38 95 ASN A C 1
ATOM 726 O O . ASN A 1 95 ? -7.552 2.231 12.546 1.00 96.38 95 ASN A O 1
ATOM 730 N N . TRP A 1 96 ? -7.421 4.376 11.928 1.00 96.19 96 TRP A N 1
ATOM 731 C CA . TRP A 1 96 ? -8.395 4.885 12.900 1.00 96.19 96 TRP A CA 1
ATOM 732 C C . TRP A 1 96 ? -9.843 4.820 12.415 1.00 96.19 96 TRP A C 1
ATOM 734 O O . TRP A 1 96 ? -10.757 5.135 13.176 1.00 96.19 96 TRP A O 1
ATOM 744 N N . SER A 1 97 ? -10.077 4.374 11.182 1.00 95.06 97 SER A N 1
ATOM 745 C CA . SER A 1 97 ? -11.416 4.334 10.599 1.00 95.06 97 SER A CA 1
ATOM 746 C C . SER A 1 97 ? -12.486 3.554 11.345 1.00 95.06 97 SER A C 1
ATOM 748 O O . SER A 1 97 ? -13.628 4.017 11.342 1.00 95.06 97 SER A O 1
ATOM 750 N N . PRO A 1 98 ? -12.186 2.465 12.069 1.00 93.75 98 PRO A N 1
ATOM 751 C CA . PRO A 1 98 ? -13.213 1.808 12.862 1.00 93.75 98 PRO A CA 1
ATOM 752 C C . PRO A 1 98 ? -13.741 2.693 14.002 1.00 93.75 98 PRO A C 1
ATOM 754 O O . PRO A 1 98 ? -14.923 2.597 14.328 1.00 93.75 98 PRO A O 1
ATOM 757 N N . LEU A 1 99 ? -12.900 3.582 14.554 1.00 93.81 99 LEU A N 1
ATOM 758 C CA . LEU A 1 99 ? -13.240 4.456 15.680 1.00 93.81 99 LEU A CA 1
ATOM 759 C C . LEU A 1 99 ? -14.193 5.572 15.248 1.00 93.81 99 LEU A C 1
ATOM 761 O O . LEU A 1 99 ? -15.285 5.697 15.792 1.00 93.81 99 LEU A O 1
ATOM 765 N N . TRP A 1 100 ? -13.823 6.362 14.233 1.00 93.50 100 TRP A N 1
ATOM 766 C CA . TRP A 1 100 ? -14.658 7.485 13.786 1.00 93.50 100 TRP A CA 1
ATOM 767 C C . TRP A 1 100 ? -15.888 7.045 12.980 1.00 93.50 100 TRP A C 1
ATOM 769 O O . TRP A 1 100 ? -16.821 7.826 12.814 1.00 93.50 100 TRP A O 1
ATOM 779 N N . ARG A 1 101 ? -15.937 5.785 12.522 1.00 89.56 101 ARG A N 1
ATOM 780 C CA . ARG A 1 101 ? -17.153 5.166 11.963 1.00 89.56 101 ARG A CA 1
ATOM 781 C C . ARG A 1 101 ? -18.014 4.449 13.001 1.00 89.56 101 ARG A C 1
ATOM 783 O O . ARG A 1 101 ? -19.029 3.877 12.610 1.00 89.56 101 ARG A O 1
ATOM 790 N N . LEU A 1 102 ? -17.608 4.441 14.274 1.00 91.19 102 LEU A N 1
ATOM 791 C CA . LEU A 1 102 ? -18.306 3.753 15.366 1.00 91.19 102 LEU A CA 1
ATOM 792 C C . LEU A 1 102 ? -18.560 2.260 15.069 1.00 91.19 102 LEU A C 1
ATOM 794 O O . LEU A 1 102 ? -19.570 1.693 15.471 1.00 91.19 102 LEU A O 1
ATOM 798 N N . ARG A 1 103 ? -17.646 1.623 14.325 1.00 86.31 103 ARG A N 1
ATOM 799 C CA . ARG A 1 103 ? -17.710 0.198 13.949 1.00 86.31 103 ARG A CA 1
ATOM 800 C C . ARG A 1 103 ? -17.021 -0.690 14.983 1.00 86.31 103 ARG A C 1
ATOM 802 O O . ARG A 1 103 ? -17.415 -1.837 15.151 1.00 86.31 103 ARG A O 1
ATOM 809 N N . ALA A 1 104 ? -15.988 -0.171 15.646 1.00 87.81 104 ALA A N 1
ATOM 810 C CA . ALA A 1 104 ? -15.263 -0.868 16.702 1.00 87.81 104 ALA A CA 1
ATOM 811 C C . ALA A 1 104 ? -14.583 0.129 17.650 1.00 87.81 104 ALA A C 1
ATOM 813 O O . ALA A 1 104 ? -14.300 1.262 17.271 1.00 87.81 104 ALA A O 1
ATOM 814 N N . PHE A 1 105 ? -14.239 -0.328 18.856 1.00 90.75 105 PHE A N 1
ATOM 815 C CA . PHE A 1 105 ? -13.472 0.442 19.850 1.00 90.75 105 PHE A CA 1
ATOM 816 C C . PHE A 1 105 ? -11.946 0.275 19.711 1.00 90.75 105 PHE A C 1
ATOM 818 O O . PHE A 1 105 ? -11.184 0.653 20.598 1.00 90.75 105 PHE A O 1
ATOM 825 N N . ALA A 1 106 ? -11.483 -0.305 18.601 1.00 91.69 106 ALA A N 1
ATOM 826 C CA . ALA A 1 106 ? -10.075 -0.562 18.322 1.00 91.69 106 ALA A CA 1
ATOM 827 C C . ALA A 1 106 ? -9.710 -0.159 16.885 1.00 91.69 106 ALA A C 1
ATOM 829 O O . ALA A 1 106 ? -10.556 -0.144 15.995 1.00 91.69 106 ALA A O 1
ATOM 830 N N . THR A 1 107 ? -8.437 0.161 16.654 1.00 94.31 107 THR A N 1
ATOM 831 C CA . THR A 1 107 ? -7.892 0.499 15.329 1.00 94.31 107 THR A CA 1
ATOM 832 C C . THR A 1 107 ? -7.739 -0.740 14.448 1.00 94.31 107 THR A C 1
ATOM 834 O O . THR A 1 107 ? -7.605 -1.846 14.970 1.00 94.31 107 THR A O 1
ATOM 837 N N . CYS A 1 108 ? -7.651 -0.574 13.123 1.00 92.50 108 CYS A N 1
ATOM 838 C CA . CYS A 1 108 ? -7.465 -1.685 12.176 1.00 92.50 108 CYS A CA 1
ATOM 839 C C . CYS A 1 108 ? -6.277 -2.590 12.537 1.00 92.50 108 CYS A C 1
ATOM 841 O O . CYS A 1 108 ? -6.356 -3.806 12.389 1.00 92.50 108 CYS A O 1
ATOM 843 N N . SER A 1 109 ? -5.193 -2.020 13.071 1.00 93.88 109 SER A N 1
ATOM 844 C CA . SER A 1 109 ? -4.020 -2.776 13.526 1.00 93.88 109 SER A CA 1
ATOM 845 C C . SER A 1 109 ? -4.307 -3.806 14.615 1.00 93.88 109 SER A C 1
ATOM 847 O O . SER A 1 109 ? -3.602 -4.810 14.692 1.00 93.88 109 SER A O 1
ATOM 849 N N . ARG A 1 110 ? -5.351 -3.590 15.419 1.00 93.31 110 ARG A N 1
ATOM 850 C CA . ARG A 1 110 ? -5.777 -4.475 16.510 1.00 93.31 110 ARG A CA 1
ATOM 851 C C . ARG A 1 110 ? -6.995 -5.327 16.158 1.00 93.31 110 ARG A C 1
ATOM 853 O O . ARG A 1 110 ? -7.391 -6.157 16.966 1.00 93.31 110 ARG A O 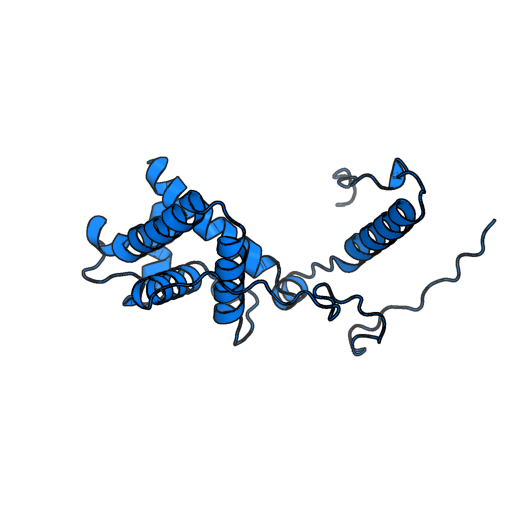1
ATOM 860 N N . LEU A 1 111 ? -7.600 -5.112 14.992 1.00 92.50 111 LEU A N 1
ATOM 861 C CA . LEU A 1 111 ? -8.765 -5.870 14.550 1.00 92.50 111 LEU A CA 1
ATOM 862 C C . LEU A 1 111 ? -8.359 -7.119 13.754 1.00 92.50 111 LEU A C 1
ATOM 864 O O . LEU A 1 111 ? -7.310 -7.111 13.091 1.00 92.50 111 LEU A O 1
ATOM 868 N N . PRO A 1 112 ? -9.210 -8.165 13.759 1.00 94.00 112 PRO A N 1
ATOM 869 C CA . PRO A 1 112 ? -9.116 -9.259 12.804 1.00 94.00 112 PRO A CA 1
ATOM 870 C C . PRO A 1 112 ? -9.109 -8.736 11.368 1.00 94.00 112 PRO A C 1
ATOM 872 O O . PRO A 1 112 ? -9.698 -7.695 11.058 1.00 94.00 112 PRO A O 1
ATOM 875 N N . ARG A 1 113 ? -8.438 -9.472 10.480 1.00 92.44 113 ARG A N 1
ATOM 876 C CA . ARG A 1 113 ? -8.283 -9.085 9.074 1.00 92.44 113 ARG A CA 1
ATOM 877 C C . ARG A 1 113 ? -9.628 -8.848 8.388 1.00 92.44 113 ARG A C 1
ATOM 879 O O . ARG A 1 113 ? -9.765 -7.827 7.726 1.00 92.44 113 ARG A O 1
ATOM 886 N N . GLU A 1 114 ? -10.583 -9.758 8.558 1.00 93.12 114 GLU A N 1
ATOM 887 C CA . GLU A 1 114 ? -11.913 -9.680 7.933 1.00 93.12 114 GLU A CA 1
ATOM 888 C C . GLU A 1 114 ? -12.628 -8.385 8.324 1.00 93.12 114 GLU A C 1
ATOM 890 O O . GLU A 1 114 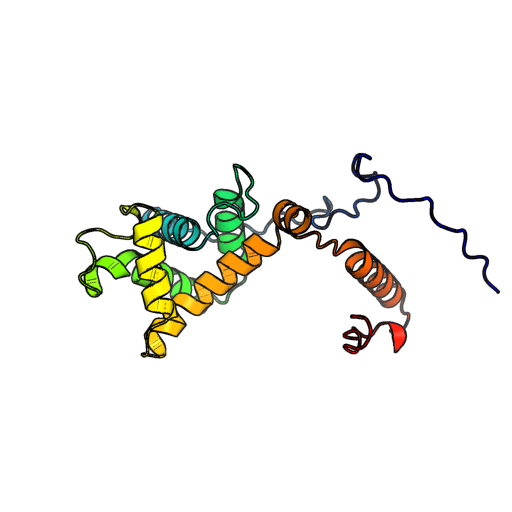? -12.965 -7.579 7.465 1.00 93.12 114 GLU A O 1
ATOM 895 N N . THR A 1 115 ? -12.723 -8.104 9.626 1.00 93.06 115 THR A N 1
ATOM 896 C CA . THR A 1 115 ? -13.361 -6.881 10.130 1.00 93.06 115 THR A CA 1
ATOM 897 C C . THR A 1 115 ? -12.663 -5.615 9.631 1.00 93.06 115 THR A C 1
ATOM 899 O O . THR A 1 115 ? -13.319 -4.635 9.283 1.00 93.06 115 THR A O 1
ATOM 902 N N . ALA A 1 116 ? -11.327 -5.607 9.593 1.00 94.12 116 ALA A N 1
ATOM 903 C CA . ALA A 1 116 ? -10.579 -4.472 9.060 1.00 94.12 116 ALA A CA 1
ATOM 904 C C . ALA A 1 116 ? -10.827 -4.284 7.552 1.00 94.12 116 ALA A C 1
ATOM 906 O O . ALA A 1 116 ? -10.982 -3.149 7.099 1.00 94.12 116 ALA A O 1
ATOM 907 N N . SER A 1 117 ? -10.900 -5.384 6.797 1.00 94.75 117 SER A N 1
ATOM 908 C CA . SER A 1 117 ? -11.203 -5.391 5.364 1.00 94.75 117 SER A CA 1
ATOM 909 C C . SER A 1 117 ? -12.596 -4.816 5.099 1.00 94.75 117 SER A C 1
ATOM 911 O O . SER A 1 117 ? -12.712 -3.842 4.360 1.00 94.75 117 SER A O 1
ATOM 913 N N . ASP A 1 118 ? -13.619 -5.277 5.825 1.00 94.88 118 ASP A N 1
ATOM 914 C CA . ASP A 1 118 ? -15.000 -4.786 5.710 1.00 94.88 118 ASP A CA 1
ATOM 915 C C . ASP A 1 118 ? -15.124 -3.282 5.994 1.00 94.88 118 ASP A C 1
ATOM 917 O O . ASP A 1 118 ? -15.896 -2.550 5.358 1.00 94.88 118 ASP A O 1
ATOM 921 N N . VAL A 1 119 ? -14.370 -2.780 6.979 1.00 94.56 119 VAL A N 1
ATOM 922 C CA . VAL A 1 119 ? -14.340 -1.345 7.283 1.00 94.56 119 VAL A CA 1
ATOM 923 C C . VAL A 1 119 ? -13.727 -0.567 6.119 1.00 94.56 119 VAL A C 1
ATOM 925 O O . VAL A 1 119 ? -14.309 0.443 5.714 1.00 94.56 119 VAL A O 1
ATOM 928 N N . ILE A 1 120 ? -12.598 -1.021 5.572 1.00 94.62 120 ILE A N 1
ATOM 929 C CA . ILE A 1 120 ? -11.918 -0.365 4.447 1.00 94.62 120 ILE A CA 1
ATOM 930 C C . ILE A 1 120 ? -12.770 -0.425 3.177 1.00 94.62 120 ILE A C 1
ATOM 932 O O . ILE A 1 120 ? -12.938 0.595 2.506 1.00 94.62 120 ILE A O 1
ATOM 936 N N . ASP A 1 121 ? -13.369 -1.570 2.870 1.00 94.50 121 ASP A N 1
ATOM 937 C CA . ASP A 1 121 ? -14.252 -1.735 1.716 1.00 94.50 121 ASP A CA 1
ATOM 938 C C . ASP A 1 121 ? -15.485 -0.838 1.835 1.00 94.50 121 ASP A C 1
ATOM 940 O O . ASP A 1 121 ? -15.848 -0.138 0.888 1.00 94.50 121 ASP A O 1
ATOM 944 N N . GLY A 1 122 ? -16.058 -0.721 3.036 1.00 94.31 122 GLY A N 1
ATOM 945 C CA . GLY A 1 122 ? -17.138 0.227 3.290 1.00 94.31 122 GLY A CA 1
ATOM 946 C C . GLY A 1 122 ? -16.737 1.703 3.125 1.00 94.31 122 GLY A C 1
ATOM 947 O O . GLY A 1 122 ? -17.613 2.541 2.924 1.00 94.31 122 GLY A O 1
ATOM 948 N N . ILE A 1 123 ? -15.449 2.052 3.229 1.00 93.75 123 ILE A N 1
ATOM 949 C CA . ILE A 1 123 ? -14.939 3.400 2.912 1.00 93.75 123 ILE A CA 1
ATOM 950 C C . ILE A 1 123 ? -14.791 3.554 1.397 1.00 93.75 123 ILE A C 1
ATOM 952 O O . ILE A 1 123 ? -15.243 4.553 0.835 1.00 93.75 123 ILE A O 1
ATOM 956 N N . ALA A 1 124 ? -14.218 2.549 0.731 1.00 92.94 124 ALA A N 1
ATOM 957 C CA . ALA A 1 124 ? -14.024 2.525 -0.717 1.00 92.94 124 ALA A CA 1
ATOM 958 C C . ALA A 1 124 ? -15.348 2.572 -1.505 1.00 92.94 124 ALA A C 1
ATOM 960 O O . ALA A 1 124 ? -15.389 3.118 -2.607 1.00 92.94 124 ALA A O 1
ATOM 961 N N . GLN A 1 125 ? -16.432 2.055 -0.922 1.00 94.12 125 GLN A N 1
ATOM 962 C CA . GLN A 1 125 ? -17.787 2.058 -1.486 1.00 94.12 125 GLN A CA 1
ATOM 963 C C . GLN A 1 125 ? -18.667 3.212 -0.965 1.00 94.12 125 GLN A C 1
ATOM 965 O O . GLN A 1 125 ? -19.858 3.280 -1.267 1.00 94.12 125 GLN A O 1
ATOM 970 N N . SER A 1 126 ? -18.114 4.130 -0.165 1.00 93.56 126 SER A N 1
ATOM 971 C CA . SER A 1 126 ? -18.883 5.225 0.435 1.00 93.56 126 SER A CA 1
ATOM 972 C C . SER A 1 126 ? -19.482 6.166 -0.618 1.00 93.56 126 SER A C 1
ATOM 974 O O . SER A 1 126 ? -18.862 6.463 -1.633 1.00 93.56 126 SER A O 1
ATOM 976 N N . ARG A 1 127 ? -20.668 6.731 -0.363 1.00 94.00 127 ARG A N 1
ATOM 977 C CA . ARG A 1 127 ? -21.268 7.754 -1.248 1.00 94.00 127 ARG A CA 1
ATOM 978 C C . ARG A 1 127 ? -20.487 9.070 -1.240 1.00 94.00 127 ARG A C 1
ATOM 980 O O . ARG A 1 127 ? -20.596 9.856 -2.176 1.00 94.00 127 ARG A O 1
ATOM 987 N N . PHE A 1 128 ? -19.703 9.313 -0.192 1.00 94.06 128 PHE A N 1
ATOM 988 C CA . PHE A 1 128 ? -18.910 10.527 -0.058 1.00 94.06 128 PHE A CA 1
ATOM 989 C C . PHE A 1 128 ? -17.580 10.387 -0.797 1.00 94.06 128 PHE A C 1
ATOM 991 O O . PHE A 1 128 ? -16.763 9.525 -0.468 1.00 94.06 128 PHE A O 1
ATOM 998 N N . LEU A 1 129 ? -17.344 11.271 -1.769 1.00 91.56 129 LEU A N 1
ATOM 999 C CA . LEU A 1 129 ? -16.157 11.226 -2.625 1.00 91.56 129 LEU A CA 1
ATOM 1000 C C . LEU A 1 129 ? -14.854 11.248 -1.819 1.00 91.56 129 LEU A C 1
ATOM 1002 O O . LEU A 1 129 ? -13.970 10.437 -2.069 1.00 91.56 129 LEU A O 1
ATOM 1006 N N . TRP A 1 130 ? -14.748 12.131 -0.826 1.00 91.62 130 TRP A N 1
ATOM 1007 C CA . TRP A 1 130 ? -13.536 12.260 -0.018 1.00 91.62 130 TRP A CA 1
ATOM 1008 C C . TRP A 1 130 ? -13.202 10.959 0.724 1.00 91.62 130 TRP A C 1
ATOM 1010 O O . TRP A 1 130 ? -12.050 10.543 0.703 1.00 91.62 130 TRP A O 1
ATOM 1020 N N . LEU A 1 131 ? -14.202 10.257 1.277 1.00 92.38 131 LEU A N 1
ATOM 1021 C CA . LEU A 1 131 ? -14.005 8.951 1.916 1.00 92.38 131 LEU A CA 1
ATOM 1022 C C . LEU A 1 131 ? -13.467 7.924 0.924 1.00 92.38 131 LEU A C 1
ATOM 1024 O O . LEU A 1 131 ? -12.487 7.246 1.216 1.00 92.38 131 LEU A O 1
ATOM 1028 N N . ARG A 1 132 ? -14.053 7.854 -0.274 1.00 93.12 132 ARG A N 1
ATOM 1029 C CA . ARG A 1 132 ? -13.561 6.956 -1.327 1.00 93.12 132 ARG A CA 1
ATOM 1030 C C . ARG A 1 132 ? -12.114 7.258 -1.698 1.00 93.12 132 ARG A C 1
ATOM 1032 O O . ARG A 1 132 ? -11.315 6.336 -1.836 1.00 93.12 132 ARG A O 1
ATOM 1039 N N . MET A 1 133 ? -11.774 8.539 -1.831 1.00 92.38 133 MET A N 1
ATOM 1040 C CA . MET A 1 133 ? -10.413 8.968 -2.157 1.00 92.38 133 MET A CA 1
ATOM 1041 C C . MET A 1 133 ? -9.409 8.589 -1.065 1.00 92.38 133 MET A C 1
ATOM 1043 O O . MET A 1 133 ? -8.273 8.262 -1.402 1.00 92.38 133 MET A O 1
ATOM 1047 N N . LEU A 1 134 ? -9.823 8.539 0.211 1.00 92.12 134 LEU A N 1
ATOM 1048 C CA . LEU A 1 134 ? -8.943 8.072 1.285 1.00 92.12 134 LEU A CA 1
ATOM 1049 C C . LEU A 1 134 ? -8.499 6.615 1.075 1.00 92.12 134 LEU A C 1
ATOM 1051 O O . LEU A 1 134 ? -7.345 6.276 1.317 1.00 92.12 134 LEU A O 1
ATOM 1055 N N . ALA A 1 135 ? -9.399 5.740 0.625 1.00 93.44 135 ALA A N 1
ATOM 1056 C CA . ALA A 1 135 ? -9.064 4.337 0.386 1.00 93.44 135 ALA A CA 1
ATOM 1057 C C . ALA A 1 135 ? -8.388 4.106 -0.976 1.00 93.44 135 ALA A C 1
ATOM 1059 O O . ALA A 1 135 ? -7.660 3.127 -1.125 1.00 93.44 135 ALA A O 1
ATOM 1060 N N . LEU A 1 136 ? -8.609 4.987 -1.959 1.00 92.75 136 LEU A N 1
ATOM 1061 C CA . LEU A 1 136 ? -8.197 4.766 -3.346 1.00 92.75 136 LEU A CA 1
ATOM 1062 C C . LEU A 1 136 ? -6.678 4.657 -3.512 1.00 92.75 136 LEU A C 1
ATOM 1064 O O . LEU A 1 136 ? -6.208 3.662 -4.050 1.00 92.75 136 LEU A O 1
ATOM 1068 N N . ALA A 1 137 ? -5.916 5.655 -3.058 1.00 90.38 137 ALA A N 1
ATOM 1069 C CA . ALA A 1 137 ? -4.462 5.674 -3.243 1.00 90.38 137 ALA A CA 1
ATOM 1070 C C . ALA A 1 137 ? -3.759 4.488 -2.547 1.00 90.38 137 ALA A C 1
ATOM 1072 O O . ALA A 1 137 ? -2.994 3.788 -3.212 1.00 90.38 137 ALA A O 1
ATOM 1073 N N . PRO A 1 138 ? -4.034 4.188 -1.261 1.00 93.12 138 PRO A N 1
ATOM 1074 C CA . PRO A 1 138 ? -3.440 3.033 -0.598 1.00 93.12 138 PRO A CA 1
ATOM 1075 C C . PRO A 1 138 ? -3.862 1.715 -1.245 1.00 93.12 138 PRO A C 1
ATOM 1077 O O . PRO A 1 138 ? -3.014 0.856 -1.458 1.00 93.12 138 PRO A O 1
ATOM 1080 N N . ARG A 1 139 ? -5.137 1.571 -1.637 1.00 94.25 139 ARG A N 1
ATOM 1081 C CA . ARG A 1 139 ? -5.615 0.359 -2.315 1.00 94.25 139 ARG A CA 1
ATOM 1082 C C . ARG A 1 139 ? -4.949 0.166 -3.671 1.00 94.25 139 ARG A C 1
ATOM 1084 O O . ARG A 1 139 ? -4.523 -0.942 -3.968 1.00 94.25 139 ARG A O 1
ATOM 1091 N N . ALA A 1 140 ? -4.844 1.222 -4.476 1.00 92.56 140 ALA A N 1
ATOM 1092 C CA . ALA A 1 140 ? -4.182 1.167 -5.774 1.00 92.56 140 ALA A CA 1
ATOM 1093 C C . ALA A 1 140 ? -2.718 0.747 -5.623 1.00 92.56 140 ALA A C 1
ATOM 1095 O O . ALA A 1 140 ? -2.268 -0.140 -6.336 1.00 92.56 140 ALA A O 1
ATOM 1096 N N . LEU A 1 141 ? -2.002 1.316 -4.652 1.00 92.81 141 LEU A N 1
ATOM 1097 C CA . LEU A 1 141 ? -0.602 0.979 -4.416 1.00 92.81 141 LEU A CA 1
ATOM 1098 C C . LEU A 1 141 ? -0.427 -0.464 -3.911 1.00 92.81 141 LEU A C 1
ATOM 1100 O O . LEU A 1 141 ? 0.403 -1.204 -4.436 1.00 92.81 141 LEU A O 1
ATOM 1104 N N . VAL A 1 142 ? -1.236 -0.898 -2.939 1.00 94.38 142 VAL A N 1
ATOM 1105 C CA . VAL A 1 142 ? -1.188 -2.270 -2.400 1.00 94.38 142 VAL A CA 1
ATOM 1106 C C . VAL A 1 142 ? -1.566 -3.303 -3.461 1.00 94.38 142 VAL A C 1
ATOM 1108 O O . VAL A 1 142 ? -0.885 -4.311 -3.608 1.00 94.38 142 VAL A O 1
ATOM 1111 N N . LEU A 1 143 ? -2.628 -3.064 -4.233 1.00 94.00 143 LEU A N 1
ATOM 1112 C CA . LEU A 1 143 ? -3.038 -4.007 -5.272 1.00 94.00 143 LEU A CA 1
ATOM 1113 C C . LEU A 1 143 ? -2.076 -3.999 -6.456 1.00 94.00 143 LEU A C 1
ATOM 1115 O O . LEU A 1 143 ? -1.762 -5.066 -6.963 1.00 94.00 143 LEU A O 1
ATOM 1119 N N . SER A 1 144 ? -1.560 -2.839 -6.869 1.00 91.00 144 SER A N 1
ATOM 1120 C CA . SER A 1 144 ? -0.554 -2.770 -7.934 1.00 91.00 144 SER A CA 1
ATOM 1121 C C . SER A 1 144 ? 0.695 -3.569 -7.573 1.00 91.00 144 SER A C 1
ATOM 1123 O O . SER A 1 144 ? 1.237 -4.252 -8.430 1.00 91.00 144 SER A O 1
ATOM 1125 N N . THR A 1 145 ? 1.140 -3.503 -6.317 1.00 90.19 145 THR A N 1
ATOM 1126 C CA . THR A 1 145 ? 2.315 -4.252 -5.845 1.00 90.19 145 THR A CA 1
ATOM 1127 C C . THR A 1 145 ? 2.020 -5.737 -5.663 1.00 90.19 145 THR A C 1
ATOM 1129 O O . THR A 1 145 ? 2.866 -6.558 -5.997 1.00 90.19 145 THR A O 1
ATOM 1132 N N . TYR A 1 146 ? 0.818 -6.103 -5.210 1.00 92.62 146 TYR A N 1
ATOM 1133 C CA . TYR A 1 146 ? 0.360 -7.496 -5.175 1.00 92.62 146 TYR A CA 1
ATOM 1134 C C . TYR A 1 146 ? 0.308 -8.118 -6.578 1.00 92.62 146 TYR A C 1
ATOM 1136 O O . TYR A 1 146 ? 0.857 -9.192 -6.799 1.00 92.62 146 TYR A O 1
ATOM 1144 N N . PHE A 1 147 ? -0.296 -7.426 -7.546 1.00 90.19 147 PHE A N 1
ATOM 1145 C CA . PHE A 1 147 ? -0.374 -7.897 -8.928 1.00 90.19 147 PHE A CA 1
ATOM 1146 C C . PHE A 1 147 ? 0.965 -7.858 -9.662 1.00 90.19 147 PHE A C 1
ATOM 1148 O O . PHE A 1 147 ? 1.034 -8.403 -10.750 1.00 90.19 147 PHE A O 1
ATOM 1155 N N . ASP A 1 148 ? 2.013 -7.251 -9.105 1.00 85.81 148 ASP A N 1
ATOM 1156 C CA . ASP A 1 148 ? 3.357 -7.292 -9.691 1.00 85.81 148 ASP A CA 1
ATOM 1157 C C . ASP A 1 148 ? 4.106 -8.597 -9.361 1.00 85.81 148 ASP A C 1
ATOM 1159 O O . ASP A 1 148 ? 5.107 -8.897 -10.002 1.00 85.81 148 ASP A O 1
ATOM 1163 N N . GLN A 1 149 ? 3.619 -9.391 -8.396 1.00 84.44 149 GLN A N 1
ATOM 1164 C CA . GLN A 1 149 ? 4.311 -10.592 -7.920 1.00 84.44 149 GLN A CA 1
ATOM 1165 C C . GLN A 1 149 ? 4.160 -11.781 -8.883 1.00 84.44 149 GLN A C 1
ATOM 1167 O O . GLN A 1 149 ? 3.055 -12.104 -9.331 1.00 84.44 149 GLN A O 1
ATOM 1172 N N . ASP A 1 150 ? 5.264 -12.482 -9.153 1.00 82.44 150 ASP A N 1
ATOM 1173 C CA . ASP A 1 150 ? 5.320 -13.610 -10.094 1.00 82.44 150 ASP A CA 1
ATOM 1174 C C . ASP A 1 150 ? 4.324 -14.739 -9.757 1.00 82.44 150 ASP A C 1
ATOM 1176 O O . ASP A 1 150 ? 3.764 -15.368 -10.655 1.00 82.44 150 ASP A O 1
ATOM 1180 N N . GLU A 1 151 ? 4.034 -14.975 -8.477 1.00 84.25 151 GLU A N 1
ATOM 1181 C CA . GLU A 1 151 ? 3.093 -16.002 -8.015 1.00 84.25 151 GLU A CA 1
ATOM 1182 C C . GLU A 1 151 ? 1.643 -15.662 -8.378 1.00 84.25 151 GLU A C 1
ATOM 1184 O O . GLU A 1 151 ? 0.850 -16.542 -8.720 1.00 84.25 151 GLU A O 1
ATOM 1189 N N . VAL A 1 152 ? 1.295 -14.374 -8.337 1.00 85.38 152 VAL A N 1
ATOM 1190 C CA . VAL A 1 152 ? -0.029 -13.884 -8.737 1.00 85.38 152 VAL A CA 1
ATOM 1191 C C . VAL A 1 152 ? -0.184 -14.005 -10.246 1.00 85.38 152 VAL A C 1
ATOM 1193 O O . VAL A 1 152 ? -1.209 -14.477 -10.729 1.00 85.38 152 VAL A O 1
ATOM 1196 N N . HIS A 1 153 ? 0.865 -13.669 -10.990 1.00 82.25 153 HIS A N 1
ATOM 1197 C CA . HIS A 1 153 ? 0.930 -13.881 -12.431 1.00 82.25 153 HIS A CA 1
ATOM 1198 C C . HIS A 1 153 ? 0.758 -15.350 -12.823 1.00 82.25 153 HIS A C 1
ATOM 1200 O O . HIS A 1 153 ? -0.065 -15.663 -13.686 1.00 82.25 153 HIS A O 1
ATOM 1206 N N . ALA A 1 154 ? 1.490 -16.248 -12.160 1.00 82.06 154 ALA A N 1
ATOM 1207 C CA . ALA A 1 154 ? 1.387 -17.686 -12.374 1.00 82.06 154 ALA A CA 1
ATOM 1208 C C . ALA A 1 154 ? -0.024 -18.201 -12.058 1.00 82.06 154 ALA A C 1
ATOM 1210 O O . ALA A 1 154 ? -0.613 -18.910 -12.871 1.00 82.06 154 ALA A O 1
ATOM 1211 N N . GLY A 1 155 ? -0.599 -17.787 -10.925 1.00 83.00 155 GLY A N 1
ATOM 1212 C CA . GLY A 1 155 ? -1.949 -18.183 -10.524 1.00 83.00 155 GLY A CA 1
ATOM 1213 C C . GLY A 1 155 ? -3.062 -17.641 -11.428 1.00 83.00 155 GLY A C 1
ATOM 1214 O O . GLY A 1 155 ? -4.099 -18.283 -11.564 1.00 83.00 155 GLY A O 1
ATOM 1215 N N . LEU A 1 156 ? -2.849 -16.494 -12.078 1.00 82.31 156 LEU A N 1
ATOM 1216 C CA . LEU A 1 156 ? -3.783 -15.916 -13.052 1.00 82.31 156 LEU A CA 1
ATOM 1217 C C . LEU A 1 156 ? -3.560 -16.421 -14.487 1.00 82.31 156 LEU A C 1
ATOM 1219 O O . LEU A 1 156 ? -4.306 -16.035 -15.385 1.00 82.31 156 LEU A O 1
ATOM 1223 N N . GLY A 1 157 ? -2.528 -17.237 -14.732 1.00 76.19 157 GLY A N 1
ATOM 1224 C CA . GLY A 1 157 ? -2.132 -17.638 -16.086 1.00 76.19 157 GLY A CA 1
ATOM 1225 C C . GLY A 1 157 ? -1.639 -16.470 -16.952 1.00 76.19 157 GLY A C 1
ATOM 1226 O O . GLY A 1 157 ? -1.620 -16.568 -18.177 1.00 76.19 157 GLY A O 1
ATOM 1227 N N . TYR A 1 158 ? -1.244 -15.351 -16.337 1.00 69.44 158 TYR A N 1
ATOM 1228 C CA . TYR A 1 158 ? -0.795 -14.153 -17.038 1.00 69.44 158 TYR A CA 1
ATOM 1229 C C . TYR A 1 158 ? 0.734 -14.145 -17.150 1.00 69.44 158 TYR A C 1
ATOM 1231 O O . TYR A 1 158 ? 1.436 -13.799 -16.199 1.00 69.44 158 TYR A O 1
ATOM 1239 N N . ALA A 1 159 ? 1.261 -14.508 -18.325 1.00 66.00 159 ALA A N 1
ATOM 1240 C CA . ALA A 1 159 ? 2.697 -14.554 -18.610 1.00 66.00 159 ALA A CA 1
ATOM 1241 C C . ALA A 1 159 ? 3.167 -13.312 -19.408 1.00 66.00 159 ALA A C 1
ATOM 1243 O O . ALA A 1 159 ? 3.156 -13.329 -20.639 1.00 66.00 159 ALA A O 1
ATOM 1244 N N . PRO A 1 160 ? 3.661 -12.239 -18.759 1.00 63.88 160 PRO A N 1
ATOM 1245 C CA . PRO A 1 160 ? 4.067 -10.998 -19.434 1.00 63.88 160 PRO A CA 1
ATOM 1246 C C . PRO A 1 160 ? 5.402 -11.112 -20.190 1.00 63.88 160 PRO A C 1
ATOM 1248 O O . PRO A 1 160 ? 5.891 -10.126 -20.738 1.00 63.88 160 PRO A O 1
ATOM 1251 N N . LYS A 1 161 ? 6.032 -12.295 -20.218 1.00 62.69 161 LYS A N 1
ATOM 1252 C CA . LYS A 1 161 ? 7.397 -12.483 -20.736 1.00 62.69 161 LYS A CA 1
ATOM 1253 C C . LYS A 1 161 ? 7.524 -12.156 -22.228 1.00 62.69 161 LYS A C 1
ATOM 1255 O O . LYS A 1 161 ? 8.563 -11.642 -22.623 1.00 62.69 161 LYS A O 1
ATOM 1260 N N . GLY A 1 162 ? 6.490 -12.410 -23.037 1.00 65.62 162 GLY A N 1
ATOM 1261 C CA . GLY A 1 162 ? 6.480 -12.031 -24.459 1.00 65.62 162 GLY A CA 1
ATOM 1262 C C . GLY A 1 162 ? 6.575 -10.515 -24.636 1.00 65.62 162 GLY A C 1
ATOM 1263 O O . GLY A 1 162 ? 7.524 -10.015 -25.234 1.00 65.62 162 GLY A O 1
ATOM 1264 N N . PHE A 1 163 ? 5.675 -9.789 -23.973 1.00 68.31 163 PHE A N 1
ATOM 1265 C CA . PHE A 1 163 ? 5.672 -8.328 -23.956 1.00 68.31 163 PHE A CA 1
ATOM 1266 C C . PHE A 1 163 ? 6.986 -7.740 -23.413 1.00 68.31 163 PHE A C 1
ATOM 1268 O O . PHE A 1 163 ? 7.564 -6.843 -24.022 1.00 68.31 163 PHE A O 1
ATOM 1275 N N . LEU A 1 164 ? 7.503 -8.254 -22.290 1.00 67.12 164 LEU A N 1
ATOM 1276 C CA . LEU A 1 164 ? 8.756 -7.761 -21.704 1.00 67.12 164 LEU A CA 1
ATOM 1277 C C . LEU A 1 164 ? 9.957 -7.977 -22.634 1.00 67.12 164 LEU A C 1
ATOM 1279 O O . LEU A 1 164 ? 10.777 -7.072 -22.776 1.00 67.12 164 LEU A O 1
ATOM 1283 N N . ARG A 1 165 ? 10.043 -9.129 -23.313 1.00 70.00 165 ARG A N 1
ATOM 1284 C CA . ARG A 1 165 ? 11.100 -9.401 -24.302 1.00 70.00 165 ARG A CA 1
ATOM 1285 C C . ARG A 1 165 ? 11.050 -8.419 -25.466 1.00 70.00 165 ARG A C 1
ATOM 1287 O O . ARG A 1 165 ? 12.086 -7.870 -25.830 1.00 70.00 165 ARG A O 1
ATOM 1294 N N . GLU A 1 166 ? 9.864 -8.155 -26.007 1.00 69.94 166 GLU A N 1
ATOM 1295 C CA . GLU A 1 166 ? 9.680 -7.178 -27.086 1.00 69.94 166 GLU A CA 1
ATOM 1296 C C . GLU A 1 166 ? 10.103 -5.769 -26.654 1.00 69.94 166 GLU A C 1
ATOM 1298 O O . GLU A 1 166 ? 10.784 -5.062 -27.401 1.00 69.94 166 GLU A O 1
ATOM 1303 N N . ARG A 1 167 ? 9.773 -5.367 -25.418 1.00 77.44 167 ARG A N 1
ATOM 1304 C CA . ARG A 1 167 ? 10.168 -4.059 -24.873 1.00 77.44 167 ARG A CA 1
ATOM 1305 C C . ARG A 1 167 ? 11.667 -3.958 -24.601 1.00 77.44 167 ARG A C 1
ATOM 1307 O O . ARG A 1 167 ? 12.251 -2.917 -24.894 1.00 77.44 167 ARG A O 1
ATOM 1314 N N . ILE A 1 168 ? 12.301 -5.015 -24.093 1.00 72.94 168 ILE A N 1
ATOM 1315 C CA . ILE A 1 168 ? 13.759 -5.066 -23.907 1.00 72.94 168 ILE A CA 1
ATOM 1316 C C . ILE A 1 168 ? 14.464 -4.973 -25.266 1.00 72.94 168 ILE A C 1
ATOM 1318 O O . ILE A 1 168 ? 15.365 -4.152 -25.430 1.00 72.94 168 ILE A O 1
ATOM 1322 N N . ALA A 1 169 ? 14.010 -5.735 -26.264 1.00 76.56 169 ALA A N 1
ATOM 1323 C CA . ALA A 1 169 ? 14.565 -5.690 -27.615 1.00 76.56 169 ALA A CA 1
ATOM 1324 C C . ALA A 1 169 ? 14.374 -4.312 -28.276 1.00 76.56 169 ALA A C 1
ATOM 1326 O O . ALA A 1 169 ? 15.271 -3.809 -28.950 1.00 76.56 169 ALA A O 1
ATOM 1327 N N . LEU A 1 170 ? 13.224 -3.659 -28.073 1.00 76.06 170 LEU A N 1
ATOM 1328 C CA . LEU A 1 170 ? 13.006 -2.276 -28.506 1.00 76.06 170 LEU A CA 1
ATOM 1329 C C . LEU A 1 170 ? 13.977 -1.305 -27.826 1.00 76.06 170 LEU A C 1
ATOM 1331 O O . LEU A 1 170 ? 14.594 -0.490 -28.507 1.00 76.06 170 LEU A O 1
ATOM 1335 N N . ARG A 1 171 ? 14.138 -1.401 -26.503 1.00 75.69 171 ARG A N 1
ATOM 1336 C CA . ARG A 1 171 ? 15.063 -0.551 -25.747 1.00 75.69 171 ARG A CA 1
ATOM 1337 C C . ARG A 1 171 ? 16.494 -0.688 -26.263 1.00 75.69 171 ARG A C 1
ATOM 1339 O O . ARG A 1 171 ? 17.118 0.325 -26.556 1.00 75.69 171 ARG A O 1
ATOM 1346 N N . GLN A 1 172 ? 16.975 -1.917 -26.442 1.00 77.88 172 GLN A N 1
ATOM 1347 C CA . GLN A 1 172 ? 18.312 -2.185 -26.978 1.00 77.88 172 GLN A CA 1
ATOM 1348 C C . GLN A 1 172 ? 18.497 -1.593 -28.384 1.00 77.88 172 GLN A C 1
ATOM 1350 O O . GLN A 1 172 ? 19.538 -1.007 -28.673 1.00 77.88 172 GLN A O 1
ATOM 1355 N N . ARG A 1 173 ? 17.476 -1.676 -29.251 1.00 79.31 173 ARG A N 1
ATOM 1356 C CA . ARG A 1 173 ? 17.503 -1.040 -30.581 1.00 79.31 173 ARG A CA 1
ATOM 1357 C C . ARG A 1 173 ? 17.596 0.486 -30.498 1.00 79.31 173 ARG A C 1
ATOM 1359 O O . ARG A 1 173 ? 18.391 1.076 -31.226 1.00 79.31 173 ARG A O 1
ATOM 1366 N N . ILE A 1 174 ? 16.826 1.117 -29.609 1.00 78.75 174 ILE A N 1
ATOM 1367 C CA . ILE A 1 174 ? 16.852 2.576 -29.405 1.00 78.75 174 ILE A CA 1
ATOM 1368 C C . ILE A 1 174 ? 18.203 3.033 -28.844 1.00 78.75 174 ILE A C 1
ATOM 1370 O O . ILE A 1 174 ? 18.766 4.008 -29.337 1.00 78.75 174 ILE A O 1
ATOM 1374 N N . GLU A 1 175 ? 18.750 2.321 -27.857 1.00 77.00 175 GLU A N 1
ATOM 1375 C CA . GLU A 1 175 ? 20.078 2.599 -27.287 1.00 77.00 175 GLU A CA 1
ATOM 1376 C C . GLU A 1 175 ? 21.194 2.443 -28.337 1.00 77.00 175 GLU A C 1
ATOM 1378 O O . GLU A 1 175 ? 22.159 3.203 -28.330 1.00 77.00 175 GLU A O 1
ATOM 1383 N N . ALA A 1 176 ? 21.022 1.538 -29.307 1.00 84.44 176 ALA A N 1
ATOM 1384 C CA . ALA A 1 176 ? 21.891 1.397 -30.477 1.00 84.44 176 ALA A CA 1
ATOM 1385 C C . ALA A 1 176 ? 21.642 2.450 -31.586 1.00 84.44 176 ALA A C 1
ATOM 1387 O O . ALA A 1 176 ? 22.222 2.354 -32.669 1.00 84.44 176 ALA A O 1
ATOM 1388 N N . GLY A 1 177 ? 20.781 3.447 -31.349 1.00 81.62 177 GLY A N 1
ATOM 1389 C CA . GLY A 1 177 ? 20.502 4.554 -32.270 1.00 81.62 177 GLY A CA 1
ATOM 1390 C C . GLY A 1 177 ? 19.439 4.271 -33.337 1.00 81.62 177 GLY A C 1
ATOM 1391 O O . GLY A 1 177 ? 19.234 5.096 -34.230 1.00 81.62 177 GLY A O 1
ATOM 1392 N N . GLN A 1 178 ? 18.746 3.132 -33.273 1.00 81.81 178 GLN A N 1
ATOM 1393 C CA . GLN A 1 178 ? 17.653 2.814 -34.194 1.00 81.81 178 GLN A CA 1
ATOM 1394 C C . GLN A 1 178 ? 16.359 3.520 -33.763 1.00 81.81 178 GLN A C 1
ATOM 1396 O O . GLN A 1 178 ? 16.084 3.692 -32.576 1.00 81.81 178 GLN A O 1
ATOM 1401 N N . ARG A 1 179 ? 15.530 3.935 -34.727 1.00 80.94 179 ARG A N 1
ATOM 1402 C CA . ARG A 1 179 ? 14.209 4.515 -34.433 1.00 80.94 179 ARG A CA 1
ATOM 1403 C C . ARG A 1 179 ? 13.180 3.412 -34.195 1.00 80.94 179 ARG A C 1
ATOM 1405 O O . ARG A 1 179 ? 13.229 2.375 -34.851 1.00 80.94 179 ARG A O 1
ATOM 1412 N N . ALA A 1 180 ? 12.234 3.670 -33.294 1.00 77.88 180 ALA A N 1
ATOM 1413 C CA . ALA A 1 180 ? 11.069 2.812 -33.104 1.00 77.88 180 ALA A CA 1
ATOM 1414 C C . ALA A 1 180 ? 10.230 2.750 -34.394 1.00 77.88 180 ALA A C 1
ATOM 1416 O O . ALA A 1 180 ? 10.052 3.765 -35.073 1.00 77.88 180 ALA A O 1
ATOM 1417 N N . ALA A 1 181 ? 9.728 1.564 -34.728 1.00 77.50 181 ALA A N 1
ATOM 1418 C CA . ALA A 1 181 ? 8.829 1.339 -35.854 1.00 77.50 181 ALA A CA 1
ATOM 1419 C C . ALA A 1 181 ? 7.359 1.351 -35.396 1.00 77.50 181 ALA A C 1
ATOM 1421 O O . ALA A 1 181 ? 7.064 1.122 -34.229 1.00 77.50 181 ALA A O 1
ATOM 1422 N N . ALA A 1 182 ? 6.414 1.533 -36.323 1.00 72.00 182 ALA A N 1
ATOM 1423 C CA . ALA A 1 182 ? 4.975 1.484 -36.017 1.00 72.00 182 ALA A CA 1
ATOM 1424 C C . ALA A 1 182 ? 4.508 0.115 -35.462 1.00 72.00 182 ALA A C 1
ATOM 1426 O O . ALA A 1 182 ? 3.535 0.028 -34.717 1.00 72.00 182 ALA A O 1
ATOM 1427 N N . ALA A 1 183 ? 5.229 -0.965 -35.783 1.00 69.88 183 ALA A N 1
ATOM 1428 C CA . ALA A 1 183 ? 5.006 -2.294 -35.207 1.00 69.88 183 ALA A CA 1
ATOM 1429 C C . ALA A 1 183 ? 5.417 -2.394 -33.723 1.00 69.88 183 ALA A C 1
ATOM 1431 O O . ALA A 1 183 ? 5.005 -3.325 -33.040 1.00 69.88 183 ALA A O 1
ATOM 1432 N N . ASP A 1 184 ? 6.204 -1.438 -33.222 1.00 66.06 184 ASP A N 1
ATOM 1433 C CA . ASP A 1 184 ? 6.636 -1.377 -31.825 1.00 66.06 184 ASP A CA 1
ATOM 1434 C C . ASP A 1 184 ? 5.623 -0.639 -30.930 1.00 66.06 184 ASP A C 1
ATOM 1436 O O . ASP A 1 184 ? 5.798 -0.578 -29.708 1.00 66.06 184 ASP A O 1
ATOM 1440 N N . GLU A 1 185 ? 4.557 -0.073 -31.499 1.00 70.19 185 GLU A N 1
ATOM 1441 C CA . GLU A 1 185 ? 3.460 0.524 -30.736 1.00 70.19 185 GLU A CA 1
ATOM 1442 C C . GLU A 1 185 ? 2.666 -0.558 -29.986 1.00 70.19 185 GLU A C 1
ATOM 1444 O O . GLU A 1 185 ? 2.538 -1.697 -30.436 1.00 70.19 185 GLU A O 1
ATOM 1449 N N . ILE A 1 186 ? 2.174 -0.230 -28.787 1.00 63.38 186 ILE A N 1
ATOM 1450 C CA . ILE A 1 186 ? 1.369 -1.159 -27.984 1.00 63.38 186 ILE A CA 1
ATOM 1451 C C . ILE A 1 186 ? -0.027 -1.212 -28.606 1.00 63.38 186 ILE A C 1
ATOM 1453 O O . ILE A 1 186 ? -0.904 -0.420 -28.264 1.00 63.38 186 ILE A O 1
ATOM 1457 N N . HIS A 1 187 ? -0.224 -2.141 -29.536 1.00 58.62 187 HIS A N 1
ATOM 1458 C CA . HIS A 1 187 ? -1.536 -2.413 -30.109 1.00 58.62 187 HIS A CA 1
ATOM 1459 C C . HIS A 1 187 ? -2.353 -3.215 -29.098 1.00 58.62 187 HIS A C 1
ATOM 1461 O O . HIS A 1 187 ? -2.052 -4.374 -28.811 1.00 58.62 187 HIS A O 1
ATOM 1467 N N . HIS A 1 188 ? -3.398 -2.607 -28.538 1.00 47.47 188 HIS A N 1
ATOM 1468 C CA . HIS A 1 188 ? -4.459 -3.392 -27.919 1.00 47.47 188 HIS A CA 1
ATOM 1469 C C . HIS A 1 188 ? -5.062 -4.259 -29.024 1.00 47.47 188 HIS A C 1
ATOM 1471 O O . HIS A 1 188 ? -5.547 -3.715 -30.017 1.00 47.47 188 HIS A O 1
ATOM 1477 N N . LEU A 1 189 ? -4.987 -5.588 -28.885 1.00 45.94 189 LEU A N 1
ATOM 1478 C CA . LEU A 1 189 ? -5.640 -6.499 -29.823 1.00 45.94 189 LEU A CA 1
ATOM 1479 C C . LEU A 1 189 ? -7.095 -6.031 -30.006 1.00 45.94 189 LEU A C 1
ATOM 1481 O O . LEU A 1 189 ? -7.804 -5.898 -29.001 1.00 45.94 189 LEU A O 1
ATOM 1485 N N . PRO A 1 190 ? -7.551 -5.742 -31.239 1.00 41.47 190 PRO A N 1
ATOM 1486 C CA . PRO A 1 190 ? -8.966 -5.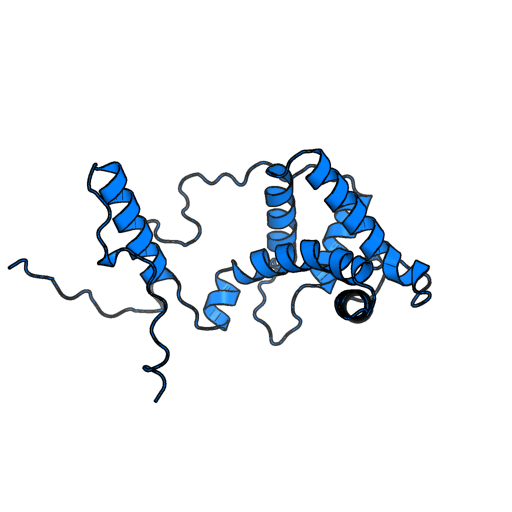512 -31.467 1.00 41.47 190 PRO A CA 1
ATOM 1487 C C . PRO A 1 190 ? -9.729 -6.753 -30.992 1.00 41.47 190 PRO A C 1
ATOM 1489 O O . PRO A 1 190 ? -9.262 -7.880 -31.155 1.00 41.47 190 PRO A O 1
ATOM 1492 N N . ALA A 1 191 ? -10.884 -6.530 -30.365 1.00 49.88 191 ALA A N 1
ATOM 1493 C CA . ALA A 1 191 ? -11.682 -7.511 -29.622 1.00 49.88 191 ALA A CA 1
ATOM 1494 C C . ALA A 1 191 ? -12.258 -8.682 -30.458 1.00 49.88 191 ALA A C 1
ATOM 1496 O O . ALA A 1 191 ? -13.224 -9.317 -30.048 1.00 49.88 191 ALA A O 1
ATOM 1497 N N . GLU A 1 192 ? -11.696 -8.980 -31.628 1.00 44.50 192 GLU A N 1
ATOM 1498 C CA . GLU A 1 192 ? -12.192 -9.991 -32.564 1.00 44.50 192 GLU A CA 1
ATOM 1499 C C . GLU A 1 192 ? -11.528 -11.371 -32.408 1.00 44.50 192 GLU A C 1
ATOM 1501 O O . GLU A 1 192 ? -11.900 -12.302 -33.115 1.00 44.50 192 GLU A O 1
ATOM 1506 N N . VAL A 1 193 ? -10.613 -11.556 -31.446 1.00 48.44 193 VAL A N 1
ATOM 1507 C CA . VAL A 1 193 ? -9.980 -12.865 -31.153 1.00 48.44 193 VAL A CA 1
ATOM 1508 C C . VAL A 1 193 ? -10.534 -13.497 -29.866 1.00 48.44 193 VAL A C 1
ATOM 1510 O O . VAL A 1 193 ? -9.810 -14.057 -29.048 1.00 48.44 193 VAL A O 1
ATOM 1513 N N . THR A 1 194 ? -11.849 -13.408 -29.681 1.00 40.59 194 THR A N 1
ATOM 1514 C CA . THR A 1 194 ? -12.606 -14.227 -28.721 1.00 40.59 194 THR A CA 1
ATOM 1515 C C . THR A 1 194 ? -13.844 -14.784 -29.420 1.00 40.59 194 THR A C 1
ATOM 1517 O O . THR A 1 194 ? -14.965 -14.310 -29.237 1.00 40.59 194 THR A O 1
ATOM 1520 N N . ARG A 1 195 ? -13.627 -15.791 -30.267 1.00 37.72 195 ARG A N 1
ATOM 1521 C CA . ARG A 1 195 ? -14.643 -16.769 -30.664 1.00 37.72 195 ARG A CA 1
ATOM 1522 C C . ARG A 1 195 ? -14.048 -18.161 -30.591 1.00 37.72 195 ARG A C 1
ATOM 1524 O O . ARG A 1 195 ? -12.885 -18.305 -31.021 1.00 37.72 195 ARG A O 1
#

Secondary structure (DSSP, 8-state):
----PPPPPP-TTSPPPTT--SSS-SS----PPPPP--HHHHHHHHHHHHHHSPPTTS---TTHHHHHHHHHHHHHHTS-HHHHHHHHHHHHHHHTHHHHTTS-SS-GGGS-HHHHHHHHHHHHT-SSHHHHHHHHHHHHHHHHHHTTSHHHHHHTT--THHHHHHHHHHHHHHHTTPPPPGGGS--PPPTT---

Radius of gyration: 21.18 Å; chains: 1; bounding box: 43×44×66 Å

Sequence (195 aa):
MTDATPLPPFDPSAPPGPDGLGRHPNDGWQLAEPYPLGGPSQRALDAIVRAMLPPPPAPQAPDMHERVATHVRVSLQYLPRWTARGFVVLLHLLNWSPLWRLRAFATCSRLPRETASDVIDGIAQSRFLWLRMLALAPRALVLSTYFDQDEVHAGLGYAPKGFLRERIALRQRIEAGQRAAAADEIHHLPAEVTR